Protein 6MW8 (pdb70)

Sequence (239 aa):
AAYATLITSDAYVMGVEALVYSLFKARVAFPLVVLHSSQVTQPTVAKLTRFCAPFQSSTWRISFRSVPDIGISGYTKLHHIFAMDDFEQIVYIDADAIVLQNVDELFDRSSTSFAAAPDVVFPPDRFNAGVLVIRPNKQLFADLLAKAKELKSYDGGDTGFLNAFFPKWFESDAASRLPFGYNAQRTMYWLVNGKNPGYWNAVQPLKILLHYSSNPKPWEDKGDLEILWWQMYTESRCMSFLG

B-factor: mean 40.2, std 13.64, range [19.62, 99.81]

Solvent-accessible surface area: 11290 Å² total; per-residue (Å²): 46,0,1,1,0,21,1,40,42,47,62,64,28,56,0,0,6,0,0,0,10,0,1,84,111,17,205,9,76,59,47,1,2,0,1,25,2,80,132,10,68,130,80,15,14,31,122,2,54,161,8,0,54,70,7,67,65,123,121,21,175,6,39,51,77,88,13,85,49,20,51,129,58,37,5,0,18,1,20,0,1,23,10,72,95,39,144,8,0,0,4,1,23,6,8,0,0,2,62,84,52,0,25,59,0,19,121,48,94,20,68,22,0,0,0,33,19,32,140,63,94,66,78,0,14,0,2,0,0,0,0,85,18,73,123,143,48,28,55,80,0,61,57,74,17,177,118,51,191,26,117,83,54,18,27,14,0,0,0,1,33,43,46,83,154,13,102,125,37,87,69,28,10,87,2,75,36,5,23,0,0,8,3,27,36,22,104,116,23,54,80,177,52,58,44,129,21,92,79,18,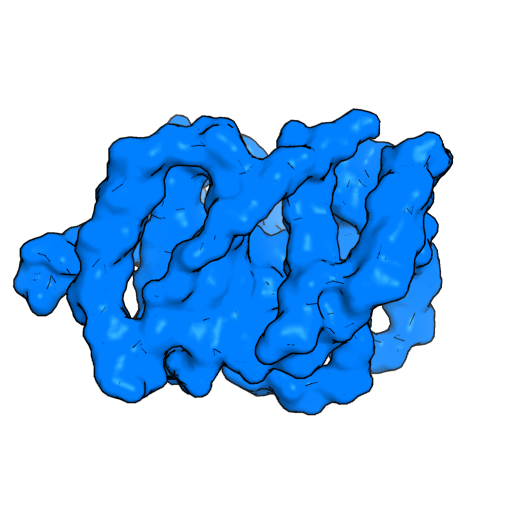134,80,26,26,0,3,6,1,13,52,97,68,15,4,20,86,140,230,35,91,12,24,86,59,0,90,106,17,22,72,62,0,87,55,70,14,136,146,86

InterPro domains:
  IPR002495 Glycosyl transferase, family 8 [PF01501] (15-241)
  IPR029044 Nucleotide-diphospho-sugar transferases [G3DSA:3.90.550.10] (6-261)
  IPR029044 Nucleotide-diphospho-sugar transferases [SSF53448] (9-260)
  IPR050587 GNT1/Glycosyltransferase 8 [PTHR11183] (7-257)

Structure (mmCIF, N/CA/C/O backbone):
data_6MW8
#
_entry.id   6MW8
#
_cell.length_a   84.055
_cell.length_b   84.055
_cell.length_c   76.076
_cell.angle_alpha   90.00
_cell.angle_beta   90.00
_cell.angle_gamma   90.00
#
_symmetry.space_group_name_H-M   'P 42 21 2'
#
loop_
_entity.id
_entity.type
_entity.pdbx_description
1 polymer 'UDP-galactose:glucoside-Skp1 alpha-D-galactosyltransferase'
2 non-polymer 'MANGANESE (II) ION'
3 non-polymer "URIDINE-5'-DIPHOSPHATE"
4 non-polymer 'ACETATE ION'
5 non-polymer 1,2-ETHANEDIOL
6 water water
#
loop_
_atom_site.group_PDB
_atom_site.id
_atom_site.type_symbol
_atom_site.label_atom_id
_atom_site.label_alt_id
_atom_site.label_comp_id
_atom_site.label_asym_id
_atom_site.label_entity_id
_atom_site.label_seq_id
_atom_site.pdbx_PDB_ins_code
_atom_site.Cartn_x
_atom_site.Cartn_y
_atom_site.Cartn_z
_atom_site.occupancy
_atom_site.B_iso_or_equiv
_atom_site.auth_seq_id
_atom_site.auth_comp_id
_atom_site.auth_asym_id
_atom_site.auth_atom_id
_atom_site.pdbx_PDB_model_num
ATOM 1 N N . ALA A 1 8 ? 11.131 27.264 23.048 1.00 36.30 8 ALA A N 1
ATOM 2 C CA . ALA A 1 8 ? 12.173 27.748 22.141 1.00 32.22 8 ALA A CA 1
ATOM 3 C C . ALA A 1 8 ? 12.741 29.061 22.651 1.00 37.27 8 ALA A C 1
ATOM 4 O O . ALA A 1 8 ? 12.024 29.843 23.275 1.00 36.16 8 ALA A O 1
ATOM 6 N N . ALA A 1 9 ? 14.018 29.314 22.381 1.00 32.89 9 ALA A N 1
ATOM 7 C CA . ALA A 1 9 ? 14.613 30.573 22.802 1.00 29.95 9 ALA A CA 1
ATOM 8 C C . ALA A 1 9 ? 15.740 30.961 21.863 1.00 28.69 9 ALA A C 1
ATOM 9 O O . ALA A 1 9 ? 16.321 30.127 21.166 1.00 28.59 9 ALA A O 1
ATOM 11 N N . TYR A 1 10 ? 16.029 32.251 21.865 1.00 24.27 10 TYR A N 1
ATOM 12 C CA . TYR A 1 10 ? 17.297 32.758 21.373 1.00 23.70 10 TYR A CA 1
ATOM 13 C C . TYR A 1 10 ? 18.330 32.631 22.480 1.00 27.84 10 TYR A C 1
ATOM 14 O O . TYR A 1 10 ? 17.997 32.681 23.665 1.00 28.29 10 TYR A O 1
ATOM 23 N N . ALA A 1 11 ? 19.595 32.458 22.092 1.00 26.09 11 ALA A N 1
ATOM 24 C CA . ALA A 1 11 ? 20.675 32.398 23.065 1.00 26.93 11 ALA A CA 1
ATOM 25 C C . ALA A 1 11 ? 21.847 33.196 22.533 1.00 26.01 11 ALA A C 1
ATOM 26 O O . ALA A 1 11 ? 22.076 33.234 21.322 1.00 24.96 11 ALA A O 1
ATOM 28 N N . THR A 1 12 ? 22.563 33.869 23.434 1.00 25.30 12 THR A N 1
ATOM 29 C CA . THR A 1 12 ? 23.861 34.420 23.068 1.00 26.14 12 THR A CA 1
ATOM 30 C C . THR A 1 12 ? 24.841 34.085 24.191 1.00 26.65 12 THR A C 1
ATOM 31 O O . THR A 1 12 ? 24.484 33.429 25.172 1.00 28.15 12 THR A O 1
ATOM 35 N N . LEU A 1 13 ? 26.097 34.487 24.009 1.00 27.68 13 LEU A N 1
ATOM 36 C CA . LEU A 1 13 ? 27.192 34.086 24.881 1.00 24.60 13 LEU A CA 1
ATOM 37 C C . LEU A 1 13 ? 28.126 35.261 25.114 1.00 30.39 13 LEU A C 1
ATOM 38 O O . LEU A 1 13 ? 28.470 35.986 24.175 1.00 31.78 13 LEU A O 1
ATOM 43 N N . ILE A 1 14 ? 28.571 35.422 26.356 1.00 30.49 14 ILE A N 1
ATOM 44 C CA . ILE A 1 14 ? 29.634 36.360 26.679 1.00 32.38 14 ILE A CA 1
ATOM 45 C C . ILE A 1 14 ? 30.652 35.617 27.536 1.00 35.37 14 ILE A C 1
ATOM 46 O O . ILE A 1 14 ? 30.288 35.000 28.549 1.00 36.21 14 ILE A O 1
ATOM 51 N N . THR A 1 15 ? 31.914 35.616 27.093 1.00 30.47 15 THR A N 1
ATOM 52 C CA . THR A 1 15 ? 33.004 34.980 27.834 1.00 33.19 15 THR A CA 1
ATOM 53 C C . THR A 1 15 ? 34.071 35.979 28.266 1.00 41.78 15 THR A C 1
ATOM 54 O O . THR A 1 15 ? 35.104 35.568 28.809 1.00 42.79 15 THR A O 1
ATOM 58 N N . SER A 1 16 ? 33.851 37.276 28.046 1.00 38.35 16 SER A N 1
ATOM 59 C CA . SER A 1 16 ? 34.772 38.303 28.513 1.00 40.44 16 SER A CA 1
ATOM 60 C C . SER A 1 16 ? 33.997 39.587 28.756 1.00 36.65 16 SER A C 1
ATOM 61 O O . SER A 1 16 ? 33.052 39.901 28.029 1.00 37.66 16 SER A O 1
ATOM 64 N N . ASP A 1 17 ? 34.424 40.342 29.776 1.00 42.08 17 ASP A N 1
ATOM 65 C CA . ASP A 1 17 ? 33.767 41.611 30.073 1.00 46.35 17 ASP A CA 1
ATOM 66 C C . ASP A 1 17 ? 33.759 42.529 28.858 1.00 46.02 17 ASP A C 1
ATOM 67 O O . ASP A 1 17 ? 32.786 43.255 28.627 1.00 43.22 17 ASP A O 1
ATOM 72 N N . ALA A 1 18 ? 34.830 42.495 28.061 1.00 44.97 18 ALA A N 1
ATOM 73 C CA . ALA A 1 18 ? 34.971 43.422 26.944 1.00 42.35 18 ALA A CA 1
ATOM 74 C C . ALA A 1 18 ? 33.879 43.265 25.890 1.00 38.94 18 ALA A C 1
ATOM 75 O O . ALA A 1 18 ? 33.658 44.198 25.114 1.00 46.21 18 ALA A O 1
ATOM 77 N N . TYR A 1 19 ? 33.194 42.122 25.832 1.00 35.13 19 TYR A N 1
ATOM 78 C CA . TYR A 1 19 ? 32.142 41.915 24.839 1.00 32.17 19 TYR A CA 1
ATOM 79 C C . TYR A 1 19 ? 30.767 42.370 25.318 1.00 32.84 19 TYR A C 1
ATOM 80 O O . TYR A 1 19 ? 29.764 42.086 24.652 1.00 31.27 19 TYR A O 1
ATOM 89 N N . VAL A 1 20 ? 30.695 43.095 26.435 1.00 35.82 20 VAL A N 1
ATOM 90 C CA . VAL A 1 20 ? 29.390 43.423 26.995 1.00 36.87 20 VAL A CA 1
ATOM 91 C C . VAL A 1 20 ? 28.635 44.371 26.067 1.00 32.80 20 VAL A C 1
ATOM 92 O O . VAL A 1 20 ? 27.413 44.269 25.918 1.00 34.55 20 VAL A O 1
ATOM 96 N N . MET A 1 21 ? 29.351 45.277 25.395 1.00 35.66 21 MET A N 1
ATOM 97 C CA . MET A 1 21 ? 28.697 46.182 24.453 1.00 34.57 21 MET A CA 1
ATOM 98 C C . MET A 1 21 ? 28.134 45.436 23.248 1.00 35.68 21 MET A C 1
ATOM 99 O O . MET A 1 21 ? 27.093 45.827 22.709 1.00 30.58 21 MET A O 1
ATOM 104 N N . GLY A 1 22 ? 28.801 44.368 22.813 1.00 28.55 22 GLY A N 1
ATOM 105 C CA . GLY A 1 22 ? 28.232 43.535 21.764 1.00 27.54 22 GLY A CA 1
ATOM 106 C C . GLY A 1 22 ? 26.915 42.901 22.173 1.00 30.69 22 GLY A C 1
ATOM 107 O O . GLY A 1 22 ? 25.931 42.942 21.427 1.00 28.23 22 GLY A O 1
ATOM 108 N N . VAL A 1 23 ? 26.877 42.302 23.368 1.00 29.48 23 VAL A N 1
ATOM 109 C CA . VAL A 1 23 ? 25.635 41.718 23.871 1.00 27.73 23 VAL A CA 1
ATOM 110 C C . VAL A 1 23 ? 24.530 42.765 23.914 1.00 26.07 23 VAL A C 1
ATOM 111 O O . VAL A 1 23 ? 23.385 42.496 23.526 1.00 30.33 23 VAL A O 1
ATOM 115 N N . GLU A 1 24 ? 24.854 43.969 24.392 1.00 28.17 24 GLU A N 1
ATOM 116 C CA . GLU A 1 24 ? 23.847 45.015 24.539 1.00 25.64 24 GLU A CA 1
ATOM 117 C C . GLU A 1 24 ? 23.269 45.417 23.183 1.00 27.95 24 GLU A C 1
ATOM 118 O O . GLU A 1 24 ? 22.046 45.540 23.035 1.00 30.30 24 GLU A O 1
ATOM 124 N N . ALA A 1 25 ? 24.124 45.589 22.169 1.00 28.88 25 ALA A N 1
ATOM 125 C CA . ALA A 1 25 ? 23.617 45.888 20.828 1.00 27.10 25 ALA A CA 1
ATOM 126 C C . ALA A 1 25 ? 22.760 44.744 20.300 1.00 26.70 25 ALA A C 1
ATOM 127 O O . ALA A 1 25 ? 21.701 44.969 19.705 1.00 26.24 25 ALA A O 1
ATOM 129 N N . LEU A 1 26 ? 23.195 43.508 20.517 1.00 25.04 26 LEU A N 1
ATOM 130 C CA . LEU A 1 26 ? 22.407 42.369 20.051 1.00 26.83 26 LEU A CA 1
ATOM 131 C C . LEU A 1 26 ? 21.056 42.297 20.765 1.00 27.92 26 LEU A C 1
ATOM 132 O O . LEU A 1 26 ? 20.012 42.141 20.117 1.00 25.35 26 LEU A O 1
ATOM 137 N N . VAL A 1 27 ? 21.056 42.405 22.102 1.00 23.79 27 VAL A N 1
ATOM 138 C CA . VAL A 1 27 ? 19.800 42.395 22.869 1.00 24.97 27 VAL A CA 1
ATOM 139 C C . VAL A 1 27 ? 18.831 43.436 22.318 1.00 28.86 27 VAL A C 1
ATOM 140 O O . VAL A 1 27 ? 17.644 43.165 22.094 1.00 26.88 27 VAL A O 1
ATOM 144 N N . TYR A 1 28 ? 19.319 44.650 22.111 1.00 28.97 28 TYR A N 1
ATOM 145 C CA . TYR A 1 28 ? 18.414 45.698 21.670 1.00 26.91 28 TYR A CA 1
ATOM 146 C C . TYR A 1 28 ? 17.941 45.456 20.241 1.00 26.48 28 TYR A C 1
ATOM 147 O O . TYR A 1 28 ? 16.790 45.767 19.911 1.00 30.45 28 TYR A O 1
ATOM 156 N N . SER A 1 29 ? 18.801 44.902 19.381 1.00 25.76 29 SER A N 1
ATOM 157 C CA . SER A 1 29 ? 18.349 44.609 18.027 1.00 25.90 29 SER A CA 1
ATOM 158 C C . SER A 1 29 ? 17.244 43.552 18.032 1.00 27.42 29 SER A C 1
ATOM 159 O O . SER A 1 29 ? 16.289 43.651 17.253 1.00 25.62 29 SER A O 1
ATOM 162 N N . LEU A 1 30 ? 17.308 42.590 18.952 1.00 27.05 30 LEU A N 1
ATOM 163 C CA . LEU A 1 30 ? 16.228 41.613 19.061 1.00 25.06 30 LEU A CA 1
ATOM 164 C C . LEU A 1 30 ? 14.951 42.262 19.577 1.00 25.55 30 LEU A C 1
ATOM 165 O O . LEU A 1 30 ? 13.861 42.009 19.051 1.00 29.34 30 LEU A O 1
ATOM 170 N N . PHE A 1 31 ? 15.075 43.143 20.574 1.00 28.68 31 PHE A N 1
ATOM 171 C CA . PHE A 1 31 ? 13.937 43.917 21.047 1.00 31.07 31 PHE A CA 1
ATOM 172 C C . PHE A 1 31 ? 13.300 44.721 19.917 1.00 35.29 31 PHE A C 1
ATOM 173 O O . PHE A 1 31 ? 12.074 44.744 19.767 1.00 31.44 31 PHE A O 1
ATOM 181 N N . LYS A 1 32 ? 14.126 45.400 19.116 1.00 29.76 32 LYS A N 1
ATOM 182 C CA . LYS A 1 32 ? 13.602 46.254 18.059 1.00 30.65 32 LYS A CA 1
ATOM 183 C C . LYS A 1 32 ? 12.890 45.445 16.979 1.00 29.96 32 LYS A C 1
ATOM 184 O O . LYS A 1 32 ? 11.921 45.930 16.379 1.00 33.47 32 LYS A O 1
ATOM 190 N N . ALA A 1 33 ? 13.354 44.220 16.730 1.00 29.60 33 ALA A N 1
ATOM 191 C CA . ALA A 1 33 ? 12.765 43.305 15.762 1.00 31.84 33 ALA A CA 1
ATOM 192 C C . ALA A 1 33 ? 11.532 42.595 16.302 1.00 31.06 33 ALA A C 1
ATOM 193 O O . ALA A 1 33 ? 10.921 41.807 15.572 1.00 34.08 33 ALA A O 1
ATOM 195 N N . ARG A 1 34 ? 11.164 42.846 17.560 1.00 32.11 34 ARG A N 1
ATOM 196 C CA . ARG A 1 34 ? 9.925 42.328 18.135 1.00 32.87 34 ARG A CA 1
ATOM 197 C C . ARG A 1 34 ? 9.882 40.802 18.094 1.00 32.88 34 ARG A C 1
ATOM 198 O O . ARG A 1 34 ? 8.871 40.193 17.724 1.00 32.79 34 ARG A O 1
ATOM 206 N N . VAL A 1 35 ? 10.993 40.174 18.488 1.00 32.02 35 VAL A N 1
ATOM 207 C CA . VAL A 1 35 ? 11.060 38.720 18.412 1.00 28.85 35 VAL A CA 1
ATOM 208 C C . VAL A 1 35 ? 10.097 38.126 19.427 1.00 31.45 35 VAL A C 1
ATOM 209 O O . VAL A 1 35 ? 9.887 38.673 20.525 1.00 31.57 35 VAL A O 1
ATOM 213 N N . ALA A 1 36 ? 9.487 37.004 19.054 1.00 30.14 36 ALA A N 1
ATOM 214 C CA . ALA A 1 36 ? 8.376 36.431 19.798 1.00 34.09 36 ALA A CA 1
ATOM 215 C C . ALA A 1 36 ? 8.817 35.306 20.722 1.00 35.64 36 ALA A C 1
ATOM 216 O O . ALA A 1 36 ? 7.967 34.615 21.279 1.00 38.52 36 ALA A O 1
ATOM 218 N N . PHE A 1 37 ? 10.124 35.105 20.887 1.00 31.63 37 PHE A N 1
ATOM 219 C CA . PHE A 1 37 ? 10.668 34.058 21.738 1.00 34.19 37 PHE A CA 1
ATOM 220 C C . PHE A 1 37 ? 11.658 34.678 22.710 1.00 30.96 37 PHE A C 1
ATOM 221 O O . PHE A 1 37 ? 12.302 35.671 22.380 1.00 31.11 37 PHE A O 1
ATOM 229 N N . PRO A 1 38 ? 11.816 34.100 23.896 1.00 33.31 38 PRO A N 1
ATOM 230 C CA . PRO A 1 38 ? 12.694 34.699 24.910 1.00 35.27 38 PRO A CA 1
ATOM 231 C C . PRO A 1 38 ? 14.162 34.583 24.534 1.00 30.98 38 PRO A C 1
ATOM 232 O O . PRO A 1 38 ? 14.551 33.848 23.622 1.00 30.35 38 PRO A O 1
ATOM 236 N N . LEU A 1 39 ? 14.987 35.320 25.282 1.00 30.57 39 LEU A N 1
ATOM 237 C CA . LEU A 1 39 ? 16.434 35.345 25.089 1.00 27.92 39 LEU A CA 1
ATOM 238 C C . LEU A 1 39 ? 17.146 34.895 26.360 1.00 29.36 39 LEU A C 1
ATOM 239 O O . LEU A 1 39 ? 16.851 35.392 27.454 1.00 31.05 39 LEU A O 1
ATOM 244 N N . VAL A 1 40 ? 18.099 33.974 26.202 1.00 28.34 40 VAL A N 1
ATOM 245 C CA . VAL A 1 40 ? 18.954 33.497 27.285 1.00 28.91 40 VAL A CA 1
ATOM 246 C C . VAL A 1 40 ? 20.375 33.979 27.012 1.00 28.26 40 VAL A C 1
ATOM 247 O O . VAL A 1 40 ? 20.952 33.667 25.966 1.00 30.51 40 VAL A O 1
ATOM 251 N N . VAL A 1 41 ? 20.957 34.714 27.958 1.00 29.57 41 VAL A N 1
ATOM 252 C CA . VAL A 1 41 ? 22.332 35.195 27.841 1.00 30.92 41 VAL A CA 1
ATOM 253 C C . VAL A 1 41 ? 23.226 34.270 28.664 1.00 30.01 41 VAL A C 1
ATOM 254 O O . VAL A 1 41 ? 23.188 34.297 29.897 1.00 35.27 41 VAL A O 1
ATOM 258 N N . LEU A 1 42 ? 24.018 33.434 27.997 1.00 31.79 42 LEU A N 1
ATOM 259 C CA . LEU A 1 42 ? 24.994 32.598 28.684 1.00 31.00 42 LEU A CA 1
ATOM 260 C C . LEU A 1 42 ? 26.210 33.443 29.048 1.00 33.79 42 LEU A C 1
ATOM 261 O O . LEU A 1 42 ? 26.744 34.157 28.203 1.00 29.97 42 LEU A O 1
ATOM 266 N N . HIS A 1 43 ? 26.654 33.382 30.299 1.00 37.42 43 HIS A N 1
ATOM 267 C CA . HIS A 1 43 ? 27.887 34.073 30.659 1.00 39.09 43 HIS A CA 1
ATOM 268 C C . HIS A 1 43 ? 28.812 33.105 31.370 1.00 39.42 43 HIS A C 1
ATOM 269 O O . HIS A 1 43 ? 28.401 32.441 32.324 1.00 39.14 43 HIS A O 1
ATOM 276 N N . SER A 1 44 ? 30.058 33.033 30.911 1.00 39.45 44 SER A N 1
ATOM 277 C CA . SER A 1 44 ? 30.992 32.064 31.457 1.00 40.58 44 SER A CA 1
ATOM 278 C C . SER A 1 44 ? 31.678 32.621 32.704 1.00 44.23 44 SER A C 1
ATOM 279 O O . SER A 1 44 ? 31.444 33.756 33.123 1.00 43.61 44 SER A O 1
ATOM 282 N N . SER A 1 45 ? 32.562 31.810 33.290 1.00 45.54 45 SER A N 1
ATOM 283 C CA . SER A 1 45 ? 33.108 32.127 34.609 1.00 51.17 45 SER A CA 1
ATOM 284 C C . SER A 1 45 ? 33.993 33.367 34.589 1.00 53.81 45 SER A C 1
ATOM 285 O O . SER A 1 45 ? 34.071 34.082 35.592 1.00 56.15 45 SER A O 1
ATOM 288 N N . GLN A 1 46 ? 34.654 33.645 33.467 1.00 58.62 46 GLN A N 1
ATOM 289 C CA . GLN A 1 46 ? 35.586 34.763 33.395 1.00 59.67 46 GLN A CA 1
ATOM 290 C C . GLN A 1 46 ? 34.896 36.118 33.316 1.00 56.51 46 GLN A C 1
ATOM 291 O O . GLN A 1 46 ? 35.575 37.146 33.399 1.00 58.19 46 GLN A O 1
ATOM 297 N N . VAL A 1 47 ? 33.578 36.151 33.154 1.00 51.08 47 VAL A N 1
ATOM 298 C CA . VAL A 1 47 ? 32.841 37.410 33.150 1.00 47.92 47 VAL A CA 1
ATOM 299 C C . VAL A 1 47 ? 32.560 37.798 34.597 1.00 45.77 47 VAL A C 1
ATOM 300 O O . VAL A 1 47 ? 31.916 37.046 35.338 1.00 47.40 47 VAL A O 1
ATOM 304 N N . THR A 1 48 ? 33.059 38.960 35.008 1.00 47.16 48 THR A N 1
ATOM 305 C CA . THR A 1 48 ? 32.949 39.354 36.406 1.00 53.90 48 THR A CA 1
ATOM 306 C C . THR A 1 48 ? 31.501 39.657 36.770 1.00 53.99 48 THR A C 1
ATOM 307 O O . THR A 1 48 ? 30.693 40.063 35.930 1.00 48.91 48 THR A O 1
ATOM 311 N N . GLN A 1 49 ? 31.177 39.436 38.042 1.00 56.69 49 GLN A N 1
ATOM 312 C CA . GLN A 1 49 ? 29.827 39.714 38.524 1.00 60.62 49 GLN A CA 1
ATOM 313 C C . GLN A 1 49 ? 29.386 41.158 38.298 1.00 55.31 49 GLN A C 1
ATOM 314 O O . GLN A 1 49 ? 28.220 41.358 37.911 1.00 53.24 49 GLN A O 1
ATOM 320 N N . PRO A 1 50 ? 30.222 42.187 38.512 1.00 54.50 50 PRO A N 1
ATOM 321 C CA . PRO A 1 50 ? 29.755 43.555 38.222 1.00 59.14 50 PRO A CA 1
ATOM 322 C C . PRO A 1 50 ? 29.341 43.767 36.776 1.00 57.65 50 PRO A C 1
ATOM 323 O O . PRO A 1 50 ? 28.388 44.516 36.522 1.00 52.63 50 PRO A O 1
ATOM 327 N N . THR A 1 51 ? 30.025 43.127 35.820 1.00 54.02 51 THR A N 1
ATOM 328 C CA . THR A 1 51 ? 29.635 43.252 34.418 1.00 47.89 51 THR A CA 1
ATOM 329 C C . THR A 1 51 ? 28.303 42.558 34.155 1.00 44.99 51 THR A C 1
ATOM 330 O O . THR A 1 51 ? 27.480 43.058 33.381 1.00 41.41 51 THR A O 1
ATOM 334 N N . VAL A 1 52 ? 28.071 41.408 34.793 1.00 44.66 52 VAL A N 1
ATOM 335 C CA . VAL A 1 52 ? 26.767 40.752 34.704 1.00 44.35 52 VAL A CA 1
ATOM 336 C C . VAL A 1 52 ? 25.674 41.669 35.248 1.00 49.85 52 VAL A C 1
ATOM 337 O O . VAL A 1 52 ? 24.613 41.833 34.635 1.00 42.02 52 VAL A O 1
ATOM 341 N N . ALA A 1 53 ? 25.922 42.283 36.411 1.00 46.99 53 ALA A N 1
ATOM 342 C CA . ALA A 1 53 ? 24.937 43.192 36.992 1.00 53.14 53 ALA A CA 1
ATOM 343 C C . ALA A 1 53 ? 24.661 44.378 36.072 1.00 50.79 53 ALA A C 1
ATOM 344 O O . ALA A 1 53 ? 23.503 44.767 35.885 1.00 49.71 53 ALA A O 1
ATOM 346 N N . LYS A 1 54 ? 25.714 44.960 35.484 1.00 49.41 54 LYS A N 1
ATOM 347 C CA . LYS A 1 54 ? 25.539 46.052 34.528 1.00 50.61 54 LYS A CA 1
ATOM 348 C C . LYS A 1 54 ? 24.691 45.613 33.346 1.00 45.80 54 LYS A C 1
ATOM 349 O O . LYS A 1 54 ? 23.761 46.315 32.934 1.00 42.18 54 LYS A O 1
ATOM 355 N N . LEU A 1 55 ? 25.008 44.446 32.783 1.00 39.09 55 LEU A N 1
ATOM 356 C CA . LEU A 1 55 ? 24.231 43.917 31.672 1.00 36.34 55 LEU A CA 1
ATOM 357 C C . LEU A 1 55 ? 22.780 43.702 32.073 1.00 37.00 55 LEU A C 1
ATOM 358 O O . LEU A 1 55 ? 21.861 44.012 31.306 1.00 39.07 55 LEU A O 1
ATOM 363 N N . THR A 1 56 ? 22.555 43.165 33.272 1.00 41.23 56 THR A N 1
ATOM 364 C CA . THR A 1 56 ? 21.190 42.925 33.721 1.00 42.27 56 THR A CA 1
ATOM 365 C C . THR A 1 56 ? 20.423 44.233 33.855 1.00 44.51 56 THR A C 1
ATOM 366 O O . THR A 1 56 ? 19.249 44.316 33.471 1.00 44.94 56 THR A O 1
ATOM 370 N N . ARG A 1 57 ? 21.078 45.273 34.378 1.00 43.81 57 ARG A N 1
ATOM 371 C CA . ARG A 1 57 ? 20.418 46.569 34.502 1.00 45.59 57 ARG A CA 1
ATOM 372 C C . ARG A 1 57 ? 20.102 47.154 33.135 1.00 45.21 57 ARG A C 1
ATOM 373 O O . ARG A 1 57 ? 19.031 47.746 32.944 1.00 43.59 57 ARG A O 1
ATOM 381 N N . PHE A 1 58 ? 21.026 47.005 32.178 1.00 41.27 58 PHE A N 1
ATOM 382 C CA . PHE A 1 58 ? 20.796 47.500 30.823 1.00 40.96 58 PHE A CA 1
ATOM 383 C C . PHE A 1 58 ? 19.595 46.820 30.187 1.00 39.61 58 PHE A C 1
ATOM 384 O O . PHE A 1 58 ? 18.830 47.455 29.452 1.00 41.70 58 PHE A O 1
ATOM 392 N N . CYS A 1 59 ? 19.426 45.520 30.438 1.00 36.66 59 CYS A N 1
ATOM 393 C CA . CYS A 1 59 ? 18.339 44.770 29.823 1.00 37.12 59 CYS A CA 1
ATOM 394 C C . CYS A 1 59 ? 17.001 44.995 30.508 1.00 39.97 59 CYS A C 1
ATOM 395 O O . CYS A 1 59 ? 15.960 44.745 29.892 1.00 39.44 59 CYS A O 1
ATOM 398 N N . ALA A 1 60 ? 17.008 45.449 31.760 1.00 39.54 60 ALA A N 1
ATOM 399 C CA . ALA A 1 60 ? 15.771 45.551 32.531 1.00 42.24 60 ALA A CA 1
ATOM 400 C C . ALA A 1 60 ? 14.661 46.330 31.830 1.00 48.51 60 ALA A C 1
ATOM 401 O O . ALA A 1 60 ? 13.515 45.850 31.843 1.00 42.83 60 ALA A O 1
ATOM 403 N N . PRO A 1 61 ? 14.907 47.485 31.198 1.00 43.09 61 PRO A N 1
ATOM 404 C CA . PRO A 1 61 ? 13.799 48.223 30.567 1.00 44.05 61 PRO A CA 1
ATOM 405 C C . PRO A 1 61 ? 13.205 47.525 29.354 1.00 44.12 61 PRO A C 1
ATOM 406 O O . PRO A 1 61 ? 12.115 47.917 28.910 1.00 44.63 61 PRO A O 1
ATOM 410 N N . PHE A 1 62 ? 13.875 46.517 28.805 1.00 40.53 62 PHE A N 1
ATOM 411 C CA . PHE A 1 62 ? 13.338 45.754 27.689 1.00 41.88 62 PHE A CA 1
ATOM 412 C C . PHE A 1 62 ? 12.560 44.516 28.134 1.00 40.56 62 PHE A C 1
ATOM 413 O O . PHE A 1 62 ? 11.907 43.885 27.298 1.00 44.99 62 PHE A O 1
ATOM 421 N N . GLN A 1 63 ? 12.599 44.174 29.422 1.00 43.19 63 GLN A N 1
ATOM 422 C CA . GLN A 1 63 ? 11.756 43.115 29.968 1.00 41.70 63 GLN A CA 1
ATOM 423 C C . GLN A 1 63 ? 10.297 43.550 29.978 1.00 52.95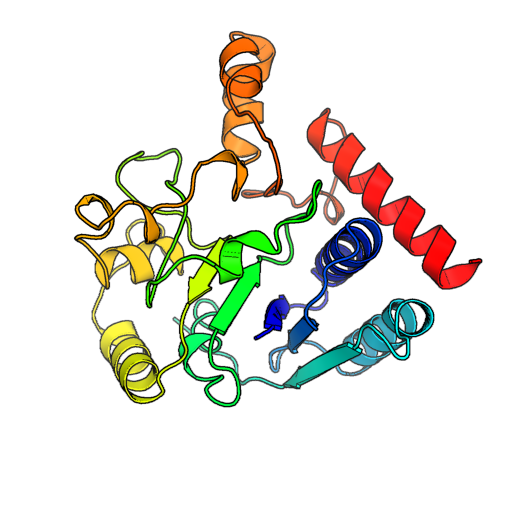 63 GLN A C 1
ATOM 424 O O . GLN A 1 63 ? 9.976 44.686 30.336 1.00 57.97 63 GLN A O 1
ATOM 430 N N . SER A 1 64 ? 9.403 42.631 29.625 1.00 47.05 64 SER A N 1
ATOM 431 C CA . SER A 1 64 ? 7.974 42.903 29.711 1.00 51.33 64 SER A CA 1
ATOM 432 C C . SER A 1 64 ? 7.240 41.591 29.938 1.00 51.84 64 SER A C 1
ATOM 433 O O . SER A 1 64 ? 7.838 40.512 29.947 1.00 51.58 64 SER A O 1
ATOM 436 N N . SER A 1 65 ? 5.920 41.691 30.110 1.00 53.04 65 SER A N 1
ATOM 437 C CA . SER A 1 65 ? 5.109 40.487 30.214 1.00 52.65 65 SER A CA 1
ATOM 438 C C . SER A 1 65 ? 5.172 39.634 28.947 1.00 49.13 65 SER A C 1
ATOM 439 O O . SER A 1 65 ? 4.838 38.446 29.002 1.00 62.13 65 SER A O 1
ATOM 442 N N . THR A 1 66 ? 5.607 40.195 27.817 1.00 45.60 66 THR A N 1
ATOM 443 C CA . THR A 1 66 ? 5.641 39.463 26.557 1.00 43.52 66 THR A CA 1
ATOM 444 C C . THR A 1 66 ? 7.047 39.140 26.065 1.00 48.56 66 THR A C 1
ATOM 445 O O . THR A 1 66 ? 7.179 38.523 25.003 1.00 50.78 66 THR A O 1
ATOM 449 N N . TRP A 1 67 ? 8.098 39.545 26.780 1.00 43.42 67 TRP A N 1
ATOM 450 C CA . TRP A 1 67 ? 9.458 39.168 26.399 1.00 38.85 67 TRP A CA 1
ATOM 451 C C . TRP A 1 67 ? 10.317 39.077 27.651 1.00 42.80 67 TRP A C 1
ATOM 452 O O . TRP A 1 67 ? 10.342 40.013 28.456 1.00 45.79 67 TRP A O 1
ATOM 463 N N . ARG A 1 68 ? 11.008 37.951 27.818 1.00 39.89 68 ARG A N 1
ATOM 464 C CA . ARG A 1 68 ? 11.881 37.724 28.963 1.00 39.19 68 ARG A CA 1
ATOM 465 C C . ARG A 1 68 ? 13.318 37.588 28.485 1.00 41.18 68 ARG A C 1
ATOM 466 O O . ARG A 1 68 ? 13.586 36.870 27.515 1.00 43.00 68 ARG A O 1
ATOM 474 N N . ILE A 1 69 ? 14.229 38.290 29.149 1.00 37.14 69 ILE A N 1
ATOM 475 C CA . ILE A 1 69 ? 15.664 38.084 28.985 1.00 35.81 69 ILE A CA 1
ATOM 476 C C . ILE A 1 69 ? 16.169 37.474 30.279 1.00 38.54 69 ILE A C 1
ATOM 477 O O . ILE A 1 69 ? 16.017 38.070 31.354 1.00 41.24 69 ILE A O 1
ATOM 482 N N . SER A 1 70 ? 16.747 36.281 30.185 1.00 38.20 70 SER A N 1
ATOM 483 C CA . SER A 1 70 ? 17.268 35.584 31.347 1.00 41.00 70 SER A CA 1
ATOM 484 C C . SER A 1 70 ? 18.771 35.414 31.195 1.00 41.84 70 SER A C 1
ATOM 485 O O . SER A 1 70 ? 19.326 35.564 30.103 1.00 38.25 70 SER A O 1
ATOM 488 N N . PHE A 1 71 ? 19.425 35.106 32.310 1.00 42.88 71 PHE A N 1
ATOM 489 C CA . PHE A 1 71 ? 20.874 34.985 32.359 1.00 42.85 71 PHE A CA 1
ATOM 490 C C . PHE A 1 71 ? 21.251 33.646 32.970 1.00 44.82 71 PHE A C 1
ATOM 491 O O . PHE A 1 71 ? 20.613 33.197 33.924 1.00 47.86 71 PHE A O 1
ATOM 499 N N . ARG A 1 72 ? 22.290 33.013 32.424 1.00 43.43 72 ARG A N 1
ATOM 500 C CA . ARG A 1 72 ? 22.705 31.686 32.874 1.00 49.77 72 ARG A CA 1
ATOM 501 C C . ARG A 1 72 ? 24.218 31.617 32.964 1.00 45.66 72 ARG A C 1
ATOM 502 O O . ARG A 1 72 ? 24.915 31.863 31.975 1.00 43.03 72 ARG A O 1
ATOM 510 N N . SER A 1 73 ? 24.715 31.259 34.139 1.00 49.43 73 SER A N 1
ATOM 511 C CA . SER A 1 73 ? 26.128 30.968 34.304 1.00 50.59 73 SER A CA 1
ATOM 512 C C . SER A 1 73 ? 26.463 29.643 33.626 1.00 50.88 73 SER A C 1
ATOM 513 O O . SER A 1 73 ? 25.721 28.665 33.742 1.00 56.55 73 SER A O 1
ATOM 516 N N . VAL A 1 74 ? 27.572 29.615 32.897 1.00 47.53 74 VAL A N 1
ATOM 517 C CA . VAL A 1 74 ? 28.031 28.381 32.259 1.00 46.41 74 VAL A CA 1
ATOM 518 C C . VAL A 1 74 ? 29.524 28.238 32.521 1.00 48.29 74 VAL A C 1
ATOM 519 O O . VAL A 1 74 ? 30.235 29.247 32.622 1.00 48.99 74 VAL A O 1
ATOM 523 N N . PRO A 1 75 ? 30.044 27.025 32.648 1.00 49.53 75 PRO A N 1
ATOM 524 C CA . PRO A 1 75 ? 31.488 26.874 32.824 1.00 57.02 75 PRO A CA 1
ATOM 525 C C . PRO A 1 75 ? 32.223 27.090 31.513 1.00 48.49 75 PRO A C 1
ATOM 526 O O . PRO A 1 75 ? 31.713 26.811 30.426 1.00 45.13 75 PRO A O 1
ATOM 530 N N . ASP A 1 76 ? 33.436 27.620 31.629 1.00 56.60 76 ASP A N 1
ATOM 531 C CA . ASP A 1 76 ? 34.287 27.770 30.457 1.00 51.05 76 ASP A CA 1
ATOM 532 C C . ASP A 1 76 ? 34.654 26.397 29.910 1.00 54.19 76 ASP A C 1
ATOM 533 O O . ASP A 1 76 ? 34.865 25.446 30.666 1.00 65.33 76 ASP A O 1
ATOM 538 N N . ILE A 1 77 ? 34.711 26.289 28.587 1.00 52.39 77 ILE A N 1
ATOM 539 C CA . ILE A 1 77 ? 35.178 25.083 27.914 1.00 50.34 77 ILE A CA 1
ATOM 540 C C . ILE A 1 77 ? 36.425 25.468 27.131 1.00 51.00 77 ILE A C 1
ATOM 541 O O . ILE A 1 77 ? 36.332 26.141 26.098 1.00 48.00 77 ILE A O 1
ATOM 546 N N . GLY A 1 78 ? 37.594 25.054 27.625 1.00 59.34 78 GLY A N 1
ATOM 547 C CA . GLY A 1 78 ? 38.839 25.394 26.972 1.00 58.75 78 GLY A CA 1
ATOM 548 C C . GLY A 1 78 ? 39.156 24.496 25.786 1.00 57.90 78 GLY A C 1
ATOM 549 O O . GLY A 1 78 ? 38.525 23.465 25.550 1.00 56.30 78 GLY A O 1
ATOM 550 N N . ILE A 1 79 ? 40.154 24.920 25.019 1.00 59.87 79 ILE A N 1
ATOM 551 C CA . ILE A 1 79 ? 40.647 24.142 23.891 1.00 62.50 79 ILE A CA 1
ATOM 552 C C . ILE A 1 79 ? 41.928 23.409 24.287 1.00 64.11 79 ILE A C 1
ATOM 553 O O . ILE A 1 79 ? 42.078 22.214 24.025 1.00 72.64 79 ILE A O 1
ATOM 558 N N . SER A 1 97 ? 38.686 29.430 26.972 1.00 49.42 97 SER A N 1
ATOM 559 C CA . SER A 1 97 ? 37.226 29.444 26.860 1.00 49.54 97 SER A CA 1
ATOM 560 C C . SER A 1 97 ? 36.723 29.259 25.425 1.00 48.91 97 SER A C 1
ATOM 561 O O . SER A 1 97 ? 35.554 29.521 25.136 1.00 42.61 97 SER A O 1
ATOM 564 N N . GLY A 1 98 ? 37.602 28.775 24.543 1.00 47.68 98 GLY A N 1
ATOM 565 C CA . GLY A 1 98 ? 37.348 28.800 23.112 1.00 42.27 98 GLY A CA 1
ATOM 566 C C . GLY A 1 98 ? 36.209 27.917 22.633 1.00 38.38 98 GLY A C 1
ATOM 567 O O . GLY A 1 98 ? 35.716 28.126 21.520 1.00 44.30 98 GLY A O 1
ATOM 568 N N . TYR A 1 99 ? 35.780 26.938 23.435 1.00 40.48 99 TYR A N 1
ATOM 569 C CA . TYR A 1 99 ? 34.697 26.038 23.050 1.00 36.44 99 TYR A CA 1
ATOM 570 C C . TYR A 1 99 ? 33.454 26.204 23.920 1.00 42.40 99 TYR A C 1
ATOM 571 O O . TYR A 1 99 ? 32.566 25.342 23.894 1.00 38.86 99 TYR A O 1
ATOM 580 N N . THR A 1 100 ? 33.371 27.292 24.688 1.00 36.82 100 THR A N 1
ATOM 581 C CA . THR A 1 100 ? 32.260 27.481 25.619 1.00 38.10 100 THR A CA 1
ATOM 582 C C . THR A 1 100 ? 30.915 27.485 24.901 1.00 35.02 100 THR A C 1
ATOM 583 O O . THR A 1 100 ? 29.898 27.096 25.484 1.00 39.19 100 THR A O 1
ATOM 587 N N . LYS A 1 101 ? 30.900 27.896 23.633 1.00 32.61 101 LYS A N 1
ATOM 588 C CA . LYS A 1 101 ? 29.674 27.927 22.841 1.00 32.21 101 LYS A CA 1
ATOM 589 C C . LYS A 1 101 ? 28.986 26.562 22.763 1.00 32.83 101 LYS A C 1
ATOM 590 O O . LYS A 1 101 ? 27.761 26.492 22.617 1.00 31.18 101 LYS A O 1
ATOM 596 N N . LEU A 1 102 ? 29.737 25.466 22.886 1.00 32.13 102 LEU A N 1
ATOM 597 C CA . LEU A 1 102 ? 29.110 24.146 22.833 1.00 33.78 102 LEU A CA 1
ATOM 598 C C . LEU A 1 102 ? 28.019 23.958 23.889 1.00 31.86 102 LEU A C 1
ATOM 599 O O . LEU A 1 102 ? 27.210 23.028 23.768 1.00 33.73 102 LEU A O 1
ATOM 604 N N A HIS A 1 103 ? 27.974 24.817 24.911 0.50 32.44 103 HIS A N 1
ATOM 605 N N B HIS A 1 103 ? 27.975 24.813 24.915 0.50 32.41 103 HIS A N 1
ATOM 606 C CA A HIS A 1 103 ? 26.959 24.708 25.953 0.50 32.67 103 HIS A CA 1
ATOM 607 C CA B HIS A 1 103 ? 26.946 24.676 25.939 0.50 32.62 103 HIS A CA 1
ATOM 608 C C A HIS A 1 103 ? 25.536 24.834 25.417 0.50 31.93 103 HIS A C 1
ATOM 609 C C B HIS A 1 103 ? 25.545 24.700 25.346 0.50 32.24 103 HIS A C 1
ATOM 610 O O A HIS A 1 103 ? 24.596 24.420 26.102 0.50 36.12 103 HIS A O 1
ATOM 611 O O B HIS A 1 103 ? 24.634 24.079 25.906 0.50 33.71 103 HIS A O 1
ATOM 624 N N . ILE A 1 104 ? 25.347 25.391 24.213 1.00 28.90 104 ILE A N 1
ATOM 625 C CA . ILE A 1 104 ? 23.992 25.490 23.672 1.00 30.02 104 ILE A CA 1
ATOM 626 C C . ILE A 1 104 ? 23.395 24.103 23.453 1.00 33.36 104 ILE A C 1
ATOM 627 O O . ILE A 1 104 ? 22.190 23.906 23.641 1.00 34.52 104 ILE A O 1
ATOM 632 N N . PHE A 1 105 ? 24.228 23.105 23.134 1.00 30.97 105 PHE A N 1
ATOM 633 C CA . PHE A 1 105 ? 23.725 21.762 22.884 1.00 32.37 105 PHE A CA 1
ATOM 634 C C . PHE A 1 105 ? 23.217 21.075 24.148 1.00 35.48 105 PHE A C 1
ATOM 635 O O . PHE A 1 105 ? 22.492 20.081 24.040 1.00 36.40 105 PHE A O 1
ATOM 643 N N . ALA A 1 106 ? 23.546 21.598 25.328 1.00 35.80 106 ALA A N 1
ATOM 644 C CA . ALA A 1 106 ? 23.109 21.033 26.598 1.00 36.51 106 ALA A CA 1
ATOM 645 C C . ALA A 1 106 ? 21.858 21.705 27.159 1.00 35.97 106 ALA A C 1
ATOM 646 O O . ALA A 1 106 ? 21.350 21.266 28.195 1.00 43.48 106 ALA A O 1
ATOM 648 N N . MET A 1 107 ? 21.336 22.739 26.500 1.00 35.81 107 MET A N 1
ATOM 649 C CA . MET A 1 107 ? 20.194 23.493 27.026 1.00 32.84 107 MET A CA 1
ATOM 650 C C . MET A 1 107 ? 18.878 22.775 26.712 1.00 36.08 107 MET A C 1
ATOM 651 O O . MET A 1 107 ? 17.980 23.308 26.061 1.00 37.66 107 MET A O 1
ATOM 656 N N . ASP A 1 108 ? 18.767 21.536 27.185 1.00 43.83 108 ASP A N 1
ATOM 657 C CA . ASP A 1 108 ? 17.629 20.725 26.773 1.00 45.27 108 ASP A CA 1
ATOM 658 C C . ASP A 1 108 ? 16.366 21.019 27.576 1.00 45.15 108 ASP A C 1
ATOM 659 O O . ASP A 1 108 ? 15.378 20.295 27.431 1.00 46.30 108 ASP A O 1
ATOM 664 N N . ASP A 1 109 ? 16.365 22.073 28.396 1.00 44.19 109 ASP A N 1
ATOM 665 C CA . ASP A 1 109 ? 15.092 22.608 28.857 1.00 49.89 109 ASP A CA 1
ATOM 666 C C . ASP A 1 109 ? 14.361 23.362 27.754 1.00 43.71 109 ASP A C 1
ATOM 667 O O . ASP A 1 109 ? 13.204 23.749 27.952 1.00 48.55 109 ASP A O 1
ATOM 672 N N . PHE A 1 110 ? 15.004 23.564 26.601 1.00 41.04 110 PHE A N 1
ATOM 673 C CA . PHE A 1 110 ? 14.397 24.126 25.402 1.00 39.04 110 PHE A CA 1
ATOM 674 C C . PHE A 1 110 ? 14.406 23.083 24.290 1.00 44.96 110 PHE A C 1
ATOM 675 O O . PHE A 1 110 ? 15.372 22.326 24.153 1.00 42.62 110 PHE A O 1
ATOM 683 N N . GLU A 1 111 ? 13.329 23.041 23.497 1.00 45.34 111 GLU A N 1
ATOM 684 C CA . GLU A 1 111 ? 13.296 22.145 22.345 1.00 39.65 111 GLU A CA 1
ATOM 685 C C . GLU A 1 111 ? 14.148 22.669 21.195 1.00 41.61 111 GLU A C 1
ATOM 686 O O . GLU A 1 111 ? 14.698 21.876 20.424 1.00 37.33 111 GLU A O 1
ATOM 692 N N . GLN A 1 112 ? 14.269 23.984 21.061 1.00 34.13 112 GLN A N 1
ATOM 693 C CA . GLN A 1 112 ? 15.021 24.566 19.960 1.00 32.08 112 GLN A CA 1
ATOM 694 C C . GLN A 1 112 ? 15.675 25.851 20.450 1.00 34.64 112 GLN A C 1
ATOM 695 O O . GLN A 1 112 ? 15.088 26.571 21.263 1.00 31.99 112 GLN A O 1
ATOM 701 N N . ILE A 1 113 ? 16.894 26.112 19.972 1.00 26.92 113 ILE A N 1
ATOM 702 C CA . ILE A 1 113 ? 17.665 27.312 20.307 1.00 28.60 113 ILE A CA 1
ATOM 703 C C . ILE A 1 113 ? 18.152 27.958 19.018 1.00 31.37 113 ILE A C 1
ATOM 704 O O . ILE A 1 113 ? 18.698 27.274 18.145 1.00 28.35 113 ILE A O 1
ATOM 709 N N . VAL A 1 114 ? 17.971 29.269 18.901 1.00 23.90 114 VAL A N 1
ATOM 710 C CA . VAL A 1 114 ? 18.640 30.057 17.877 1.00 24.64 114 VAL A CA 1
ATOM 711 C C . VAL A 1 114 ? 19.762 30.813 18.572 1.00 25.51 114 VAL A C 1
ATOM 712 O O . VAL A 1 114 ? 19.509 31.746 19.348 1.00 25.56 114 VAL A O 1
ATOM 716 N N . TYR A 1 115 ? 20.996 30.370 18.317 1.00 24.28 115 TYR A N 1
ATOM 717 C CA . TYR A 1 115 ? 22.188 30.938 18.930 1.00 27.03 115 TYR A CA 1
ATOM 718 C C . TYR A 1 115 ? 22.753 32.008 18.005 1.00 22.37 115 TYR A C 1
ATOM 719 O O . TYR A 1 115 ? 22.915 31.762 16.806 1.00 21.82 115 TYR A O 1
ATOM 728 N N . ILE A 1 116 ? 23.078 33.179 18.565 1.00 22.61 116 ILE A N 1
ATOM 729 C CA . ILE A 1 116 ? 23.683 34.276 17.809 1.00 23.18 116 ILE A CA 1
ATOM 730 C C . ILE A 1 116 ? 24.877 34.824 18.585 1.00 23.95 116 ILE A C 1
ATOM 731 O O . ILE A 1 116 ? 24.741 35.199 19.755 1.00 24.56 116 ILE A O 1
ATOM 736 N N . ASP A 1 117 ? 26.042 34.865 17.924 1.00 23.11 117 ASP A N 1
ATOM 737 C CA . ASP A 1 117 ? 27.242 35.514 18.458 1.00 24.36 117 ASP A CA 1
ATOM 738 C C . ASP A 1 117 ? 26.956 36.922 18.983 1.00 24.68 117 ASP A C 1
ATOM 739 O O . ASP A 1 117 ? 26.179 37.692 18.405 1.00 24.57 117 ASP A O 1
ATOM 744 N N . ALA A 1 118 ? 27.680 37.303 20.040 1.00 24.28 118 ALA A N 1
ATOM 745 C CA . ALA A 1 118 ? 27.545 38.650 20.582 1.00 25.17 118 ALA A CA 1
ATOM 746 C C . ALA A 1 118 ? 28.141 39.730 19.689 1.00 29.82 118 ALA A C 1
ATOM 747 O O . ALA A 1 118 ? 27.937 40.914 19.982 1.00 31.02 118 ALA A O 1
ATOM 749 N N . ASP A 1 119 ? 28.864 39.380 18.616 1.00 25.54 119 ASP A N 1
ATOM 750 C CA . ASP A 1 119 ? 29.313 40.385 17.656 1.00 25.51 119 ASP A CA 1
ATOM 751 C C . ASP A 1 119 ? 28.409 40.441 16.424 1.00 28.84 119 ASP A C 1
ATOM 752 O O . ASP A 1 119 ? 28.854 40.822 15.336 1.00 30.20 119 ASP A O 1
ATOM 757 N N . ALA A 1 120 ? 27.138 40.086 16.577 1.00 27.36 120 ALA A N 1
ATOM 758 C CA . ALA A 1 120 ? 26.168 40.251 15.507 1.00 25.48 120 ALA A CA 1
ATOM 759 C C . ALA A 1 120 ? 25.028 41.144 15.973 1.00 24.02 120 ALA A C 1
ATOM 760 O O . ALA A 1 120 ? 24.842 41.377 17.169 1.00 26.63 120 ALA A O 1
ATOM 762 N N . ILE A 1 121 ? 24.276 41.676 15.014 1.00 23.33 121 ILE A N 1
ATOM 763 C CA . ILE A 1 121 ? 23.040 42.385 15.329 1.00 25.31 121 ILE A CA 1
ATOM 764 C C . ILE A 1 121 ? 21.964 41.906 14.370 1.00 29.34 121 ILE A C 1
ATOM 765 O O . ILE A 1 121 ? 22.232 41.591 13.208 1.00 24.49 121 ILE A O 1
ATOM 770 N N . VAL A 1 122 ? 20.739 41.862 14.865 1.00 25.98 122 VAL A N 1
ATOM 771 C CA . VAL A 1 122 ? 19.581 41.455 14.077 1.00 28.85 122 VAL A CA 1
ATOM 772 C C . VAL A 1 122 ? 18.964 42.697 13.437 1.00 26.32 122 VAL A C 1
ATOM 773 O O . VAL A 1 122 ? 18.589 43.641 14.137 1.00 30.40 122 VAL A O 1
ATOM 777 N N . LEU A 1 123 ? 18.857 42.704 12.102 1.00 24.94 123 LEU A N 1
ATOM 778 C CA . LEU A 1 123 ? 18.232 43.817 11.396 1.00 27.18 123 LEU A CA 1
ATOM 779 C C . LEU A 1 123 ? 16.758 43.591 11.093 1.00 29.35 123 LEU A C 1
ATOM 780 O O . LEU A 1 123 ? 16.022 44.562 10.888 1.00 30.54 123 LEU A O 1
ATOM 785 N N . GLN A 1 124 ? 16.318 42.339 11.021 1.00 29.07 124 GLN A N 1
ATOM 786 C CA . GLN A 1 124 ? 14.928 42.026 10.738 1.00 30.88 124 GLN A CA 1
ATOM 787 C C . GLN A 1 124 ? 14.526 40.855 11.616 1.00 27.18 124 GLN A C 1
ATOM 788 O O . GLN A 1 124 ? 15.360 40.024 11.967 1.00 29.50 124 GLN A O 1
ATOM 794 N N . ASN A 1 125 ? 13.241 40.790 11.945 1.00 32.43 125 ASN A N 1
ATOM 795 C CA . ASN A 1 125 ? 12.729 39.666 12.719 1.00 28.58 125 ASN A CA 1
ATOM 796 C C . ASN A 1 125 ? 13.103 38.351 12.042 1.00 28.93 125 ASN A C 1
ATOM 797 O O . ASN A 1 125 ? 12.904 38.185 10.833 1.00 30.24 125 ASN A O 1
ATOM 802 N N . VAL A 1 126 ? 13.663 37.424 12.821 1.00 24.34 126 VAL A N 1
ATOM 803 C CA . VAL A 1 126 ? 14.093 36.135 12.283 1.00 23.04 126 VAL A CA 1
ATOM 804 C C . VAL A 1 126 ? 13.402 34.985 12.995 1.00 24.67 126 VAL A C 1
ATOM 805 O O . VAL A 1 126 ? 13.949 33.877 13.063 1.00 26.79 126 VAL A O 1
ATOM 809 N N . ASP A 1 127 ? 12.192 35.224 13.512 1.00 26.07 127 ASP A N 1
ATOM 810 C CA . ASP A 1 127 ? 11.495 34.168 14.244 1.00 27.87 127 ASP A CA 1
ATOM 811 C C . ASP A 1 127 ? 11.201 32.953 13.373 1.00 31.23 127 ASP A C 1
ATOM 812 O O . ASP A 1 127 ? 10.907 31.869 13.909 1.00 30.69 127 ASP A O 1
ATOM 817 N N . GLU A 1 128 ? 11.199 33.124 12.050 1.00 29.49 128 GLU A N 1
ATOM 818 C CA . GLU A 1 128 ? 10.931 32.009 11.150 1.00 30.52 128 GLU A CA 1
ATOM 819 C C . GLU A 1 128 ? 12.014 30.942 11.228 1.00 30.66 128 GLU A C 1
ATOM 820 O O . GLU A 1 128 ? 11.784 29.813 10.777 1.00 35.39 128 GLU A O 1
ATOM 826 N N . LEU A 1 129 ? 13.176 31.271 11.794 1.00 28.53 129 LEU A N 1
ATOM 827 C CA . LEU A 1 129 ? 14.228 30.268 11.947 1.00 30.00 129 LEU A CA 1
ATOM 828 C C . LEU A 1 129 ? 13.762 29.085 12.784 1.00 32.28 129 LEU A C 1
ATOM 829 O O . LEU A 1 129 ? 14.245 27.962 12.589 1.00 32.40 129 LEU A O 1
ATOM 834 N N . PHE A 1 130 ? 12.830 29.306 13.719 1.00 26.03 130 PHE A N 1
ATOM 835 C CA . PHE A 1 130 ? 12.306 28.204 14.519 1.00 26.95 130 PHE A CA 1
ATOM 836 C C . PHE A 1 130 ? 11.348 27.307 13.740 1.00 33.90 130 PHE A C 1
ATOM 837 O O . PHE A 1 130 ? 10.927 26.270 14.267 1.00 38.04 130 PHE A O 1
ATOM 845 N N . ASP A 1 131 ? 10.977 27.681 12.517 1.00 34.31 131 ASP A N 1
ATOM 846 C CA . ASP A 1 131 ? 10.127 26.823 11.698 1.00 39.37 131 ASP A CA 1
ATOM 847 C C . ASP A 1 131 ? 10.916 25.773 10.926 1.00 39.47 131 ASP A C 1
ATOM 848 O O . ASP A 1 131 ? 10.301 24.919 10.277 1.00 42.61 131 ASP A O 1
ATOM 853 N N . ARG A 1 132 ? 12.246 25.818 10.967 1.00 37.04 132 ARG A N 1
ATOM 854 C CA . ARG A 1 132 ? 13.063 24.835 10.266 1.00 38.30 132 ARG A CA 1
ATOM 855 C C . ARG A 1 132 ? 13.063 23.509 11.017 1.00 42.16 132 ARG A C 1
ATOM 856 O O . ARG A 1 132 ? 13.406 23.452 12.203 1.00 43.97 132 ARG A O 1
ATOM 864 N N A SER A 1 133 ? 12.681 22.440 10.323 0.50 46.34 133 SER A N 1
ATOM 865 N N B SER A 1 133 ? 12.689 22.437 10.324 0.50 46.34 133 SER A N 1
ATOM 866 C CA A SER A 1 133 ? 12.681 21.103 10.912 0.50 47.97 133 SER A CA 1
ATOM 867 C CA B SER A 1 133 ? 12.673 21.104 10.924 0.50 47.99 133 SER A CA 1
ATOM 868 C C A SER A 1 133 ? 14.064 20.501 10.708 0.50 49.04 133 SER A C 1
ATOM 869 C C B SER A 1 133 ? 14.048 20.479 10.726 0.50 49.14 133 SER A C 1
ATOM 870 O O A SER A 1 133 ? 14.348 19.859 9.694 0.50 52.87 133 SER A O 1
ATOM 871 O O B SER A 1 133 ? 14.313 19.799 9.731 0.50 53.34 133 SER A O 1
ATOM 876 N N . THR A 1 134 ? 14.939 20.722 11.686 1.00 39.71 134 THR A N 1
ATOM 877 C CA . THR A 1 134 ? 16.271 20.137 11.672 1.00 40.94 134 THR A CA 1
ATOM 878 C C . THR A 1 134 ? 16.846 20.210 13.077 1.00 39.11 134 THR A C 1
ATOM 879 O O . THR A 1 134 ? 16.461 21.071 13.869 1.00 33.91 134 THR A O 1
ATOM 883 N N . SER A 1 135 ? 17.763 19.289 13.380 1.00 35.70 135 SER A N 1
ATOM 884 C CA . SER A 1 135 ? 18.508 19.366 14.632 1.00 36.50 135 SER A CA 1
ATOM 885 C C . SER A 1 135 ? 19.674 20.348 14.578 1.00 33.05 135 SER A C 1
ATOM 886 O O . SER A 1 135 ? 20.212 20.710 15.631 1.00 32.27 135 SER A O 1
ATOM 889 N N . PHE A 1 136 ? 20.091 20.772 13.388 1.00 30.94 136 PHE A N 1
ATOM 890 C CA . PHE A 1 136 ? 21.281 21.609 13.270 1.00 27.65 136 PHE A CA 1
ATOM 891 C C . PHE A 1 136 ? 21.223 22.365 11.957 1.00 27.33 136 PHE A C 1
ATOM 892 O O . PHE A 1 136 ? 21.182 21.734 10.893 1.00 29.29 136 PHE A O 1
ATOM 900 N N . ALA A 1 137 ? 21.249 23.701 12.025 1.00 25.33 137 ALA A N 1
ATOM 901 C CA . ALA A 1 137 ? 21.345 24.550 10.843 1.00 24.18 137 ALA A CA 1
ATOM 902 C C . ALA A 1 137 ? 22.401 25.621 11.052 1.00 24.64 137 ALA A C 1
ATOM 903 O O . ALA A 1 137 ? 22.580 26.129 12.161 1.00 22.91 137 ALA A O 1
ATOM 905 N N . ALA A 1 138 ? 23.095 25.955 9.970 1.00 25.29 138 ALA A N 1
ATOM 906 C CA . ALA A 1 138 ? 24.088 27.018 9.971 1.00 24.18 138 ALA A CA 1
ATOM 907 C C . ALA A 1 138 ? 24.151 27.596 8.567 1.00 21.46 138 ALA A C 1
ATOM 908 O O . ALA A 1 138 ? 23.732 26.959 7.598 1.00 23.14 138 ALA A O 1
ATOM 910 N N . ALA A 1 139 ? 24.702 28.813 8.468 1.00 23.48 139 ALA A N 1
ATOM 911 C CA . ALA A 1 139 ? 24.894 29.459 7.185 1.00 24.38 139 ALA A CA 1
ATOM 912 C C . ALA A 1 139 ? 26.304 29.201 6.667 1.00 22.80 139 ALA A C 1
ATOM 913 O O . ALA A 1 139 ? 27.234 28.997 7.457 1.00 22.82 139 ALA A O 1
ATOM 915 N N . PRO A 1 140 ? 26.493 29.243 5.352 1.00 24.94 140 PRO A N 1
ATOM 916 C CA . PRO A 1 140 ? 27.845 29.055 4.804 1.00 21.01 140 PRO A CA 1
ATOM 917 C C . PRO A 1 140 ? 28.784 30.167 5.230 1.00 27.44 140 PRO A C 1
ATOM 918 O O . PRO A 1 140 ? 28.395 31.333 5.350 1.00 24.04 140 PRO A O 1
ATOM 922 N N . ASP A 1 141 ? 30.033 29.782 5.468 1.00 24.07 141 ASP A N 1
ATOM 923 C CA . ASP A 1 141 ? 31.130 30.718 5.579 1.00 24.71 141 ASP A CA 1
ATOM 924 C C . ASP A 1 141 ? 31.467 31.250 4.190 1.00 23.64 141 ASP A C 1
ATOM 925 O O . ASP A 1 141 ? 30.999 30.735 3.170 1.00 26.73 141 ASP A O 1
ATOM 930 N N A VAL A 1 142 ? 32.302 32.282 4.138 0.50 28.58 142 VAL A N 1
ATOM 931 N N B VAL A 1 142 ? 32.283 32.299 4.167 0.50 28.21 142 VAL A N 1
ATOM 932 C CA A VAL A 1 142 ? 32.765 32.753 2.835 0.50 32.04 142 VAL A CA 1
ATOM 933 C CA B VAL A 1 142 ? 32.805 32.804 2.905 0.50 31.84 142 VAL A CA 1
ATOM 934 C C A VAL A 1 142 ? 33.981 31.965 2.361 0.50 33.02 142 VAL A C 1
ATOM 935 C C B VAL A 1 142 ? 33.926 31.909 2.397 0.50 32.27 142 VAL A C 1
ATOM 936 O O A VAL A 1 142 ? 34.111 31.682 1.165 0.50 36.27 142 VAL A O 1
ATOM 937 O O B VAL A 1 142 ? 33.937 31.507 1.225 0.50 34.05 142 VAL A O 1
ATOM 944 N N . PHE A 1 143 ? 34.877 31.580 3.270 1.00 29.46 143 PHE A N 1
ATOM 945 C CA . PHE A 1 143 ? 36.073 30.812 2.906 1.00 29.02 143 PHE A CA 1
ATOM 946 C C . PHE A 1 143 ? 36.189 29.501 3.675 1.00 40.79 143 PHE A C 1
ATOM 947 O O . PHE A 1 143 ? 36.474 29.531 4.889 1.00 37.61 143 PHE A O 1
ATOM 955 N N . PRO A 1 144 ? 36.002 28.320 3.039 1.00 34.62 144 PRO A N 1
ATOM 956 C CA . PRO A 1 144 ? 35.426 28.150 1.698 1.00 29.25 144 PRO A CA 1
ATOM 957 C C . PRO A 1 144 ? 33.903 28.154 1.828 1.00 27.61 144 PRO A C 1
ATOM 958 O O . PRO A 1 144 ? 33.403 28.011 2.938 1.00 25.53 144 PRO A O 1
ATOM 962 N N . PRO A 1 145 ? 33.181 28.325 0.717 1.00 27.92 145 PRO A N 1
ATOM 963 C CA . PRO A 1 145 ? 31.723 28.474 0.795 1.00 26.42 145 PRO A CA 1
ATOM 964 C C . PRO A 1 145 ? 30.971 27.160 0.933 1.00 28.62 145 PRO A C 1
ATOM 965 O O . PRO A 1 145 ? 29.734 27.191 1.003 1.00 31.72 145 PRO A O 1
ATOM 969 N N . ASP A 1 146 ? 31.656 26.015 1.014 1.00 28.69 146 ASP A N 1
ATOM 970 C CA . ASP A 1 146 ? 30.977 24.768 1.362 1.00 28.45 146 ASP A CA 1
ATOM 971 C C . ASP A 1 146 ? 31.261 24.312 2.800 1.00 28.57 146 ASP A C 1
ATOM 972 O O . ASP A 1 146 ? 30.972 23.163 3.146 1.00 33.39 146 ASP A O 1
ATOM 977 N N . ARG A 1 147 ? 31.803 25.188 3.644 1.00 27.20 147 ARG A N 1
ATOM 978 C CA . ARG A 1 147 ? 31.826 25.019 5.092 1.00 24.55 147 ARG A CA 1
ATOM 979 C C . ARG A 1 147 ? 30.911 26.061 5.729 1.00 25.96 147 ARG A C 1
ATOM 980 O O . ARG A 1 147 ? 30.574 27.074 5.108 1.00 27.02 147 ARG A O 1
ATOM 988 N N . PHE A 1 148 ? 30.529 25.837 6.988 1.00 27.73 148 PHE A N 1
ATOM 989 C CA . PHE A 1 148 ? 29.624 26.770 7.650 1.00 24.26 148 PHE A CA 1
ATOM 990 C C . PHE A 1 148 ? 30.338 27.630 8.695 1.00 24.39 148 PHE A C 1
ATOM 991 O O . PHE A 1 148 ? 31.385 27.265 9.242 1.00 24.68 148 PHE A O 1
ATOM 999 N N . ASN A 1 149 ? 29.753 28.802 8.951 1.00 21.73 149 ASN A N 1
ATOM 1000 C CA . ASN A 1 149 ? 30.220 29.698 10.003 1.00 23.34 149 ASN A CA 1
ATOM 1001 C C . ASN A 1 149 ? 29.418 29.418 11.268 1.00 26.58 149 ASN A C 1
ATOM 1002 O O . ASN A 1 149 ? 28.225 29.135 11.197 1.00 26.68 149 ASN A O 1
ATOM 1007 N N . ALA A 1 150 ? 30.085 29.447 12.421 1.00 24.02 150 ALA A N 1
ATOM 1008 C CA . ALA A 1 150 ? 29.425 29.063 13.667 1.00 24.97 150 ALA A CA 1
ATOM 1009 C C . ALA A 1 150 ? 28.830 30.250 14.423 1.00 24.30 150 ALA A C 1
ATOM 1010 O O . ALA A 1 150 ? 28.446 30.098 15.587 1.00 23.58 150 ALA A O 1
ATOM 1012 N N . GLY A 1 151 ? 28.707 31.420 13.787 1.00 22.21 151 GLY A N 1
ATOM 1013 C CA . GLY A 1 151 ? 28.190 32.579 14.501 1.00 23.03 151 GLY A CA 1
ATOM 1014 C C . GLY A 1 151 ? 26.678 32.622 14.656 1.00 23.21 151 GLY A C 1
ATOM 1015 O O . GLY A 1 151 ? 26.175 33.387 15.484 1.00 24.46 151 GLY A O 1
ATOM 1016 N N . VAL A 1 152 ? 25.950 31.854 13.856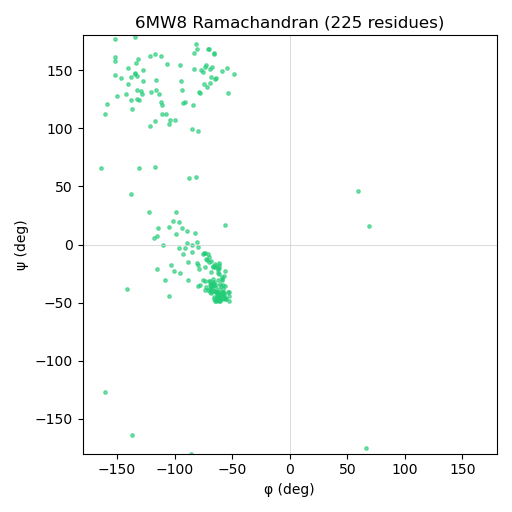 1.00 21.27 152 VAL A N 1
ATOM 1017 C CA . VAL A 1 152 ? 24.489 31.742 13.932 1.00 20.21 152 VAL A CA 1
ATOM 1018 C C . VAL A 1 152 ? 24.160 30.260 13.785 1.00 22.63 152 VAL A C 1
ATOM 1019 O O . VAL A 1 152 ? 24.446 29.668 12.741 1.00 26.30 152 VAL A O 1
ATOM 1023 N N . LEU A 1 153 ? 23.567 29.654 14.826 1.00 22.35 153 LEU A N 1
ATOM 1024 C CA . LEU A 1 153 ? 23.286 28.217 14.824 1.00 22.57 153 LEU A CA 1
ATOM 1025 C C . LEU A 1 153 ? 21.850 28.000 15.281 1.00 22.49 153 LEU A C 1
ATOM 1026 O O . LEU A 1 153 ? 21.416 28.624 16.251 1.00 25.22 153 LEU A O 1
ATOM 1031 N N . VAL A 1 154 ? 21.099 27.173 14.553 1.00 22.48 154 VAL A N 1
ATOM 1032 C CA . VAL A 1 154 ? 19.750 26.790 14.955 1.00 23.27 154 VAL A CA 1
ATOM 1033 C C . VAL A 1 154 ? 19.813 25.317 15.330 1.00 25.83 154 VAL A C 1
ATOM 1034 O O . VAL A 1 154 ? 20.031 24.462 14.468 1.00 26.85 154 VAL A O 1
ATOM 1038 N N . ILE A 1 155 ? 19.636 25.007 16.608 1.00 26.78 155 ILE A N 1
ATOM 1039 C CA . ILE A 1 155 ? 19.920 23.650 17.051 1.00 29.54 155 ILE A CA 1
ATOM 1040 C C . ILE A 1 155 ? 18.784 23.153 17.921 1.00 30.87 155 ILE A C 1
ATOM 1041 O O . ILE A 1 155 ? 18.042 23.925 18.532 1.00 29.64 155 ILE A O 1
ATOM 1046 N N . ARG A 1 156 ? 18.669 21.831 17.980 1.00 26.43 156 ARG A N 1
ATOM 1047 C CA . ARG A 1 156 ? 17.806 21.206 18.968 1.00 28.42 156 ARG A CA 1
ATOM 1048 C C . ARG A 1 156 ? 18.686 20.567 20.030 1.00 34.05 156 ARG A C 1
ATOM 1049 O O . ARG A 1 156 ? 19.404 19.599 19.733 1.00 31.18 156 ARG A O 1
ATOM 1057 N N . PRO A 1 157 ? 18.675 21.077 21.261 1.00 31.27 157 PRO A N 1
ATOM 1058 C CA . PRO A 1 157 ? 19.582 20.564 22.286 1.00 31.10 157 PRO A CA 1
ATOM 1059 C C . PRO A 1 157 ? 19.399 19.076 22.546 1.00 32.95 157 PRO A C 1
ATOM 1060 O O . PRO A 1 157 ? 18.302 18.523 22.440 1.00 34.51 157 PRO A O 1
ATOM 1064 N N . ASN A 1 158 ? 20.505 18.450 22.922 1.00 31.61 158 ASN A N 1
ATOM 1065 C CA . ASN A 1 158 ? 20.541 17.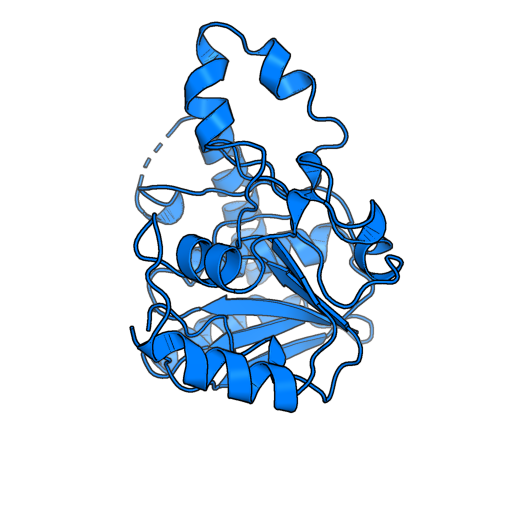007 23.128 1.00 34.06 158 ASN A CA 1
ATOM 1066 C C . ASN A 1 158 ? 21.766 16.734 23.986 1.00 40.39 158 ASN A C 1
ATOM 1067 O O . ASN A 1 158 ? 22.894 16.920 23.522 1.00 37.20 158 ASN A O 1
ATOM 1072 N N . LYS A 1 159 ? 21.553 16.294 25.230 1.00 39.76 159 LYS A N 1
ATOM 1073 C CA . LYS A 1 159 ? 22.683 16.193 26.144 1.00 38.07 159 LYS A CA 1
ATOM 1074 C C . LYS A 1 159 ? 23.657 15.098 25.740 1.00 42.13 159 LYS A C 1
ATOM 1075 O O . LYS A 1 159 ? 24.837 15.185 26.097 1.00 42.12 159 LYS A O 1
ATOM 1081 N N . GLN A 1 160 ? 23.201 14.088 24.990 1.00 39.30 160 GLN A N 1
ATOM 1082 C CA . GLN A 1 160 ? 24.110 13.043 24.531 1.00 42.07 160 GLN A CA 1
ATOM 1083 C C . GLN A 1 160 ? 25.008 13.552 23.423 1.00 41.71 160 GLN A C 1
ATOM 1084 O O . GLN A 1 160 ? 26.191 13.199 23.360 1.00 42.70 160 GLN A O 1
ATOM 1090 N N . LEU A 1 161 ? 24.456 14.371 22.530 1.00 39.94 161 LEU A N 1
ATOM 1091 C CA . LEU A 1 161 ? 25.280 15.025 21.524 1.00 36.94 161 LEU A CA 1
ATOM 1092 C C . LEU A 1 161 ? 26.284 15.971 22.174 1.00 33.74 161 LEU A C 1
ATOM 1093 O O . LEU A 1 161 ? 27.448 16.035 21.764 1.00 36.94 161 LEU A O 1
ATOM 1098 N N . PHE A 1 162 ? 25.850 16.707 23.196 1.00 32.59 162 PHE A N 1
ATOM 1099 C CA . PHE A 1 162 ? 26.769 17.560 23.945 1.00 36.41 162 PHE A CA 1
ATOM 1100 C C . PHE A 1 162 ? 27.935 16.755 24.501 1.00 39.19 162 PHE A C 1
ATOM 1101 O O . PHE A 1 162 ? 29.094 17.165 24.393 1.00 37.17 162 PHE A O 1
ATOM 1109 N N . ALA A 1 163 ? 27.643 15.608 25.120 1.00 40.76 163 ALA A N 1
ATOM 1110 C CA . ALA A 1 163 ? 28.707 14.789 25.683 1.00 40.72 163 ALA A CA 1
ATOM 1111 C C . ALA A 1 163 ? 29.700 14.371 24.613 1.00 40.56 163 ALA A C 1
ATOM 1112 O O . ALA A 1 163 ? 30.914 14.376 24.845 1.00 42.56 163 ALA A O 1
ATOM 1114 N N . ASP A 1 164 ? 29.205 14.017 23.425 1.00 40.42 164 ASP A N 1
ATOM 1115 C CA . ASP A 1 164 ? 30.107 13.574 22.373 1.00 42.96 164 ASP A CA 1
ATOM 1116 C C . ASP A 1 164 ? 30.897 14.733 21.781 1.00 37.32 164 ASP A C 1
ATOM 1117 O O . ASP A 1 164 ? 32.039 14.538 21.347 1.00 44.85 164 ASP A O 1
ATOM 1122 N N . LEU A 1 165 ? 30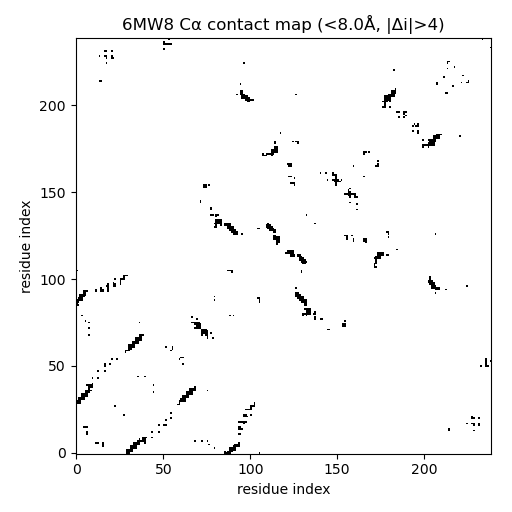.315 15.933 21.741 1.00 35.25 165 LEU A N 1
ATOM 1123 C CA . LEU A 1 165 ? 31.079 17.106 21.333 1.00 35.08 165 LEU A CA 1
ATOM 1124 C C . LEU A 1 165 ? 32.235 17.352 22.292 1.00 40.90 165 LEU A C 1
ATOM 1125 O O . LEU A 1 165 ? 33.380 17.543 21.867 1.00 44.17 165 LEU A O 1
ATOM 1130 N N . LEU A 1 166 ? 31.947 17.341 23.597 1.00 42.06 166 LEU A N 1
ATOM 1131 C CA . LEU A 1 166 ? 32.990 17.490 24.606 1.00 47.26 166 LEU A CA 1
ATOM 1132 C C . LEU A 1 166 ? 34.076 16.439 24.440 1.00 50.18 166 LEU A C 1
ATOM 1133 O O . LEU A 1 166 ? 35.272 16.748 24.495 1.00 50.89 166 LEU A O 1
ATOM 1138 N N . ALA A 1 167 ? 33.676 15.182 24.246 1.00 48.75 167 ALA A N 1
ATOM 1139 C CA . ALA A 1 167 ? 34.652 14.110 24.096 1.00 55.59 167 ALA A CA 1
ATOM 1140 C C . ALA A 1 167 ? 35.501 14.316 22.850 1.00 57.15 167 ALA A C 1
ATOM 1141 O O . ALA A 1 167 ? 36.729 14.175 22.888 1.00 59.96 167 ALA A O 1
ATOM 1143 N N . LYS A 1 168 ? 34.858 14.650 21.731 1.00 52.76 168 LYS A N 1
ATOM 1144 C CA . LYS A 1 168 ? 35.581 14.811 20.477 1.00 62.56 168 LYS A CA 1
ATOM 1145 C C . LYS A 1 168 ? 36.394 16.094 20.447 1.00 69.15 168 LYS A C 1
ATOM 1146 O O . LYS A 1 168 ? 37.320 16.203 19.634 1.00 74.71 168 LYS A O 1
ATOM 1152 N N . ALA A 1 169 ? 36.071 17.062 21.312 1.00 61.72 169 ALA A N 1
ATOM 1153 C CA . ALA A 1 169 ? 36.841 18.300 21.392 1.00 61.23 169 ALA A CA 1
ATOM 1154 C C . ALA A 1 169 ? 38.319 18.043 21.653 1.00 69.64 169 ALA A C 1
ATOM 1155 O O . ALA A 1 169 ? 39.157 18.890 21.320 1.00 71.33 169 ALA A O 1
ATOM 1157 N N . LYS A 1 170 ? 38.656 16.889 22.226 1.00 66.92 170 LYS A N 1
ATOM 1158 C CA . LYS A 1 170 ? 40.030 16.516 22.525 1.00 71.39 170 LYS A CA 1
ATOM 1159 C C . LYS A 1 170 ? 40.645 15.637 21.441 1.00 70.08 170 LYS A C 1
ATOM 1160 O O . LYS A 1 170 ? 41.638 14.952 21.699 1.00 77.80 170 LYS A O 1
ATOM 1166 N N . GLU A 1 171 ? 40.069 15.634 20.237 1.00 82.13 171 GLU A N 1
ATOM 1167 C CA . GLU A 1 171 ? 40.516 14.722 19.189 1.00 85.93 171 GLU A CA 1
ATOM 1168 C C . GLU A 1 171 ? 40.512 15.371 17.806 1.00 77.80 171 GLU A C 1
ATOM 1169 O O . GLU A 1 171 ? 41.423 15.132 17.007 1.00 80.40 171 GLU A O 1
ATOM 1175 N N . LEU A 1 172 ? 39.507 16.198 17.515 1.00 62.84 172 LEU A N 1
ATOM 1176 C CA . LEU A 1 172 ? 39.323 16.760 16.179 1.00 70.06 172 LEU A CA 1
ATOM 1177 C C . LEU A 1 172 ? 40.018 18.113 16.073 1.00 72.50 172 LEU A C 1
ATOM 1178 O O . LEU A 1 172 ? 39.703 19.041 16.828 1.00 73.70 172 LEU A O 1
ATOM 1183 N N . LYS A 1 173 ? 40.944 18.229 15.125 1.00 68.56 173 LYS A N 1
ATOM 1184 C CA . LYS A 1 173 ? 41.617 19.492 14.865 1.00 63.60 173 LYS A CA 1
ATOM 1185 C C . LYS A 1 173 ? 40.705 20.422 14.071 1.00 63.05 173 LYS A C 1
ATOM 1186 O O . LYS A 1 173 ? 39.850 19.979 13.301 1.00 61.14 173 LYS A O 1
ATOM 1192 N N . SER A 1 174 ? 40.888 21.725 14.277 1.00 70.42 174 SER A N 1
ATOM 1193 C CA . SER A 1 174 ? 40.068 22.755 13.650 1.00 67.76 174 SER A CA 1
ATOM 1194 C C . SER A 1 174 ? 40.917 23.560 12.673 1.00 65.65 174 SER A C 1
ATOM 1195 O O . SER A 1 174 ? 42.003 24.030 13.033 1.00 66.40 174 SER A O 1
ATOM 1198 N N . TYR A 1 175 ? 40.422 23.725 11.440 1.00 58.94 175 TYR A N 1
ATOM 1199 C CA . TYR A 1 175 ? 41.236 24.382 10.418 1.00 71.41 175 TYR A CA 1
ATOM 1200 C C . TYR A 1 175 ? 41.365 25.886 10.630 1.00 73.55 175 TYR A C 1
ATOM 1201 O O . TYR A 1 175 ? 42.209 26.510 9.976 1.00 81.83 175 TYR A O 1
ATOM 1210 N N . ASP A 1 176 ? 40.563 26.485 11.514 1.00 63.03 176 ASP A N 1
ATOM 1211 C CA . ASP A 1 176 ? 40.745 27.885 11.883 1.00 69.89 176 ASP A CA 1
ATOM 1212 C C . ASP A 1 176 ? 41.130 28.052 13.350 1.00 70.10 176 ASP A C 1
ATOM 1213 O O . ASP A 1 176 ? 41.192 29.185 13.841 1.00 71.19 176 ASP A O 1
ATOM 1218 N N . GLY A 1 177 ? 41.404 26.954 14.054 1.00 70.07 177 GLY A N 1
ATOM 1219 C CA . GLY A 1 177 ? 41.818 27.038 15.439 1.00 75.57 177 GLY A CA 1
ATOM 1220 C C . GLY A 1 177 ? 40.737 27.492 16.388 1.00 70.63 177 GLY A C 1
ATOM 1221 O O . GLY A 1 177 ? 41.041 27.881 17.517 1.00 73.81 177 GLY A O 1
ATOM 1222 N N . GLY A 1 178 ? 39.479 27.459 15.959 1.00 59.98 178 GLY A N 1
ATOM 1223 C CA . GLY A 1 178 ? 38.381 27.896 16.797 1.00 56.79 178 GLY A CA 1
ATOM 1224 C C . GLY A 1 178 ? 37.181 26.978 16.736 1.00 51.60 178 GLY A C 1
ATOM 1225 O O . GLY A 1 178 ? 37.280 25.836 16.272 1.00 48.65 178 GLY A O 1
ATOM 1226 N N . ASP A 1 179 ? 36.030 27.471 17.202 1.00 49.64 179 ASP A N 1
ATOM 1227 C CA . ASP A 1 179 ? 34.834 26.640 17.237 1.00 44.54 179 ASP A CA 1
ATOM 1228 C C . ASP A 1 179 ? 34.293 26.364 15.841 1.00 38.96 179 ASP A C 1
ATOM 1229 O O . ASP A 1 179 ? 33.705 25.301 15.610 1.00 37.45 179 ASP A O 1
ATOM 1234 N N . THR A 1 180 ? 34.473 27.296 14.901 1.00 40.05 180 THR A N 1
ATOM 1235 C CA . THR A 1 180 ? 34.005 27.044 13.542 1.00 37.66 180 THR A CA 1
ATOM 1236 C C . THR A 1 180 ? 34.749 25.866 12.924 1.00 38.40 180 THR A C 1
ATOM 1237 O O . THR A 1 180 ? 34.135 24.964 12.346 1.00 35.70 180 THR A O 1
ATOM 1241 N N . GLY A 1 181 ? 36.079 25.860 13.036 1.00 42.84 181 GLY A N 1
ATOM 1242 C CA . GLY A 1 181 ? 36.837 24.730 12.529 1.00 44.43 181 GLY A CA 1
ATOM 1243 C C . GLY A 1 181 ? 36.434 23.426 13.188 1.00 42.05 181 GLY A C 1
ATOM 1244 O O . GLY A 1 181 ? 36.265 22.406 12.515 1.00 41.17 181 GLY A O 1
ATOM 1245 N N . PHE A 1 182 ? 36.246 23.450 14.509 1.00 41.74 182 PHE A N 1
ATOM 1246 C CA . PHE A 1 182 ? 35.908 22.229 15.233 1.00 40.66 182 PHE A CA 1
ATOM 1247 C C . PHE A 1 182 ? 34.537 21.707 14.827 1.00 36.39 182 PHE A C 1
ATOM 1248 O O . PHE A 1 182 ? 34.368 20.511 14.572 1.00 36.18 182 PHE A O 1
ATOM 1256 N N . LEU A 1 183 ? 33.538 22.591 14.776 1.00 33.71 183 LEU A N 1
ATOM 1257 C CA . LEU A 1 183 ? 32.191 22.152 14.437 1.00 30.41 183 LEU A CA 1
ATOM 1258 C C . LEU A 1 183 ? 32.111 21.657 13.001 1.00 31.35 183 LEU A C 1
ATOM 1259 O O . LEU A 1 183 ? 31.361 20.718 12.710 1.00 29.30 183 LEU A O 1
ATOM 1264 N N . ASN A 1 184 ? 32.897 22.241 12.094 1.00 31.48 184 ASN A N 1
ATOM 1265 C CA . ASN A 1 184 ? 32.922 21.707 10.739 1.00 32.07 184 ASN A CA 1
ATOM 1266 C C . ASN A 1 184 ? 33.573 20.332 10.696 1.00 34.31 184 ASN A C 1
ATOM 1267 O O . ASN A 1 184 ? 33.180 19.495 9.878 1.00 34.51 184 ASN A O 1
ATOM 1272 N N . ALA A 1 185 ? 34.571 20.084 11.547 1.00 36.72 185 ALA A N 1
ATOM 1273 C CA . ALA A 1 185 ? 35.167 18.748 11.583 1.00 39.43 185 ALA A CA 1
ATOM 1274 C C . ALA A 1 185 ? 34.194 17.731 12.163 1.00 37.85 185 ALA A C 1
ATOM 1275 O O . ALA A 1 185 ? 34.223 16.549 11.786 1.00 39.77 185 ALA A O 1
ATOM 1277 N N . PHE A 1 186 ? 33.334 18.177 13.076 1.00 39.98 186 PHE A N 1
ATOM 1278 C CA . PHE A 1 186 ? 32.363 17.300 13.718 1.00 38.63 186 PHE A CA 1
ATOM 1279 C C . PHE A 1 186 ? 31.175 17.016 12.808 1.00 39.62 186 PHE A C 1
ATOM 1280 O O . PHE A 1 186 ? 30.641 15.898 12.821 1.00 38.79 186 PHE A O 1
ATOM 1288 N N . PHE A 1 187 ? 30.777 18.002 12.000 1.00 35.99 187 PHE A N 1
ATOM 1289 C CA . PHE A 1 187 ? 29.710 17.882 11.006 1.00 34.24 187 PHE A CA 1
ATOM 1290 C C . PHE A 1 187 ? 30.278 18.102 9.603 1.00 31.84 187 PHE A C 1
ATOM 1291 O O . PHE A 1 187 ? 29.930 19.081 8.922 1.00 29.06 187 PHE A O 1
ATOM 1299 N N . PRO A 1 188 ? 31.143 17.196 9.125 1.00 30.79 188 PRO A N 1
ATOM 1300 C CA . PRO A 1 188 ? 31.813 17.424 7.828 1.00 33.40 188 PRO A CA 1
ATOM 1301 C C . PRO A 1 188 ? 30.904 17.288 6.621 1.00 34.09 188 PRO A C 1
ATOM 1302 O O . PRO A 1 188 ? 31.308 17.687 5.516 1.00 32.21 188 PRO A O 1
ATOM 1306 N N . LYS A 1 189 ? 29.703 16.732 6.777 1.00 30.62 189 LYS A N 1
ATOM 1307 C CA . LYS A 1 189 ? 28.768 16.617 5.668 1.00 33.48 189 LYS A CA 1
ATOM 1308 C C . LYS A 1 189 ? 27.675 17.674 5.715 1.00 29.47 189 LYS A C 1
ATOM 1309 O O . LYS A 1 189 ? 26.622 17.481 5.100 1.00 31.32 189 LYS A O 1
ATOM 1315 N N . TRP A 1 190 ? 27.900 18.782 6.435 1.00 25.82 190 TRP A N 1
ATOM 1316 C CA . TRP A 1 190 ? 26.905 19.853 6.467 1.00 27.46 190 TRP A CA 1
ATOM 1317 C C . TRP A 1 190 ? 26.528 20.306 5.058 1.00 29.33 190 TRP A C 1
ATOM 1318 O O . TRP A 1 190 ? 25.348 20.528 4.764 1.00 28.38 190 TRP A O 1
ATOM 1329 N N . PHE A 1 191 ? 27.510 20.423 4.162 1.00 25.64 191 PHE A N 1
ATOM 1330 C CA . PHE A 1 191 ? 27.191 20.961 2.843 1.00 26.80 191 PHE A CA 1
ATOM 1331 C C . PHE A 1 191 ? 26.200 20.076 2.100 1.00 29.99 191 PHE A C 1
ATOM 1332 O O . PHE A 1 191 ? 25.408 20.575 1.288 1.00 29.30 191 PHE A O 1
ATOM 1340 N N . GLU A 1 192 ? 26.226 18.767 2.360 1.00 28.36 192 GLU A N 1
ATOM 1341 C CA . GLU A 1 192 ? 25.340 17.834 1.683 1.00 30.25 192 GLU A CA 1
ATOM 1342 C C . GLU A 1 192 ? 23.975 17.732 2.342 1.00 30.67 192 GLU A C 1
ATOM 1343 O O . GLU A 1 192 ? 23.127 16.980 1.841 1.00 33.60 192 GLU A O 1
ATOM 1349 N N . SER A 1 193 ? 23.740 18.463 3.431 1.00 31.48 193 SER A N 1
ATOM 1350 C CA . SER A 1 193 ? 22.519 18.284 4.206 1.00 35.54 193 SER A CA 1
ATOM 1351 C C . SER A 1 193 ? 21.353 19.045 3.571 1.00 37.09 193 SER A C 1
ATOM 1352 O O . SER A 1 193 ? 21.524 19.829 2.637 1.00 34.56 193 SER A O 1
ATOM 1355 N N . ASP A 1 194 ? 20.150 18.826 4.106 1.00 34.75 194 ASP A N 1
ATOM 1356 C CA . ASP A 1 194 ? 18.963 19.364 3.459 1.00 33.10 194 ASP A CA 1
ATOM 1357 C C . ASP A 1 194 ? 18.909 20.888 3.588 1.00 30.54 194 ASP A C 1
ATOM 1358 O O . ASP A 1 194 ? 19.678 21.513 4.323 1.00 31.99 194 ASP A O 1
ATOM 1363 N N . ALA A 1 195 ? 17.988 21.489 2.827 1.00 32.22 195 ALA A N 1
ATOM 1364 C CA . ALA A 1 195 ? 17.878 22.945 2.816 1.00 29.37 195 ALA A CA 1
ATOM 1365 C C . ALA A 1 195 ? 17.562 23.497 4.199 1.00 30.06 195 ALA A C 1
ATOM 1366 O O . ALA A 1 195 ? 18.024 24.592 4.546 1.00 29.35 195 ALA A O 1
ATOM 1368 N N . ALA A 1 196 ? 16.780 22.762 4.997 1.00 33.27 196 ALA A N 1
ATOM 1369 C CA . ALA A 1 196 ? 16.450 23.237 6.339 1.00 32.91 196 ALA A CA 1
ATOM 1370 C C . ALA A 1 196 ? 17.698 23.454 7.180 1.00 35.88 196 ALA A C 1
ATOM 1371 O O . ALA A 1 196 ? 17.713 24.333 8.046 1.00 35.16 196 ALA A O 1
ATOM 1373 N N . SER A 1 197 ? 18.752 22.682 6.934 1.00 30.18 197 SER A N 1
ATOM 1374 C CA . SER A 1 197 ? 19.967 22.751 7.733 1.00 28.82 197 SER A CA 1
ATOM 1375 C C . SER A 1 197 ? 20.992 23.738 7.199 1.00 27.22 197 SER A C 1
ATOM 1376 O O . SER A 1 197 ? 22.038 23.911 7.828 1.00 27.27 197 SER A O 1
ATOM 1379 N N . ARG A 1 198 ? 20.739 24.379 6.058 1.00 25.55 198 ARG A N 1
ATOM 1380 C CA . ARG A 1 198 ? 21.691 25.297 5.446 1.00 25.64 198 ARG A CA 1
ATOM 1381 C C . ARG A 1 198 ? 21.018 26.661 5.328 1.00 25.06 198 ARG A C 1
ATOM 1382 O O . ARG A 1 198 ? 20.188 26.878 4.439 1.00 27.77 198 ARG A O 1
ATOM 1390 N N . LEU A 1 199 ? 21.371 27.568 6.242 1.00 23.90 199 LEU A N 1
ATOM 1391 C CA . LEU A 1 199 ? 20.745 28.886 6.266 1.00 25.18 199 LEU A CA 1
ATOM 1392 C C . LEU A 1 199 ? 21.267 29.762 5.132 1.00 26.36 199 LEU A C 1
ATOM 1393 O O . LEU A 1 199 ? 22.475 29.799 4.877 1.00 25.19 199 LEU A O 1
ATOM 1398 N N . PRO A 1 200 ? 20.398 30.522 4.465 1.00 23.86 200 PRO A N 1
ATOM 1399 C CA . PRO A 1 200 ? 20.888 31.542 3.534 1.00 27.20 200 PRO A CA 1
ATOM 1400 C C . PRO A 1 200 ? 21.872 32.497 4.210 1.00 24.59 200 PRO A C 1
ATOM 1401 O O . PRO A 1 200 ? 21.847 32.702 5.428 1.00 25.53 200 PRO A O 1
ATOM 1405 N N . PHE A 1 201 ? 22.773 33.049 3.400 1.00 22.06 201 PHE A N 1
ATOM 1406 C CA . PHE A 1 201 ? 23.825 33.918 3.925 1.00 23.79 201 PHE A CA 1
ATOM 1407 C C . PHE A 1 201 ? 23.252 35.162 4.612 1.00 26.75 201 PHE A C 1
ATOM 1408 O O . PHE A 1 201 ? 23.897 35.733 5.497 1.00 24.73 201 PHE A O 1
ATOM 1416 N N . GLY A 1 202 ? 22.042 35.585 4.236 1.00 26.78 202 GLY A N 1
ATOM 1417 C CA . GLY A 1 202 ? 21.399 36.709 4.905 1.00 23.00 202 GLY A CA 1
ATOM 1418 C C . GLY A 1 202 ? 21.135 36.493 6.384 1.00 25.53 202 GLY A C 1
ATOM 1419 O O . GLY A 1 202 ? 20.844 37.456 7.105 1.00 24.04 202 GLY A O 1
ATOM 1420 N N . TYR A 1 203 ? 21.199 35.247 6.854 1.00 22.81 203 TYR A N 1
ATOM 1421 C CA . TYR A 1 203 ? 21.083 34.961 8.276 1.00 23.84 203 TYR A CA 1
ATOM 1422 C C . TYR A 1 203 ? 22.424 34.996 8.990 1.00 22.47 203 TYR A C 1
ATOM 1423 O O . TYR A 1 203 ? 22.470 34.776 10.203 1.00 21.68 203 TYR A O 1
ATOM 1432 N N . ASN A 1 204 ? 23.504 35.289 8.276 1.00 23.39 204 ASN A N 1
ATOM 1433 C CA . ASN A 1 204 ? 24.821 35.386 8.893 1.00 21.43 204 ASN A CA 1
ATOM 1434 C C . ASN A 1 204 ? 25.706 36.108 7.890 1.00 21.31 204 ASN A C 1
ATOM 1435 O O . ASN A 1 204 ? 26.632 35.531 7.311 1.00 23.28 204 ASN A O 1
ATOM 1440 N N . ALA A 1 205 ? 25.377 37.371 7.646 1.00 20.93 205 ALA A N 1
ATOM 1441 C CA . ALA A 1 205 ? 26.029 38.155 6.603 1.00 22.47 205 ALA A CA 1
ATOM 1442 C C . ALA A 1 205 ? 27.294 38.742 7.206 1.00 24.50 205 ALA A C 1
ATOM 1443 O O . ALA A 1 205 ? 27.253 39.746 7.920 1.00 25.53 205 ALA A O 1
ATOM 1445 N N . GLN A 1 206 ? 28.424 38.103 6.929 1.00 26.65 206 GLN A N 1
ATOM 1446 C CA . GLN A 1 206 ? 29.675 38.462 7.582 1.00 24.50 206 GLN A CA 1
ATOM 1447 C C . GLN A 1 206 ? 30.285 39.700 6.952 1.00 28.75 206 GLN A C 1
ATOM 1448 O O . GLN A 1 206 ? 30.419 39.789 5.727 1.00 30.65 206 GLN A O 1
ATOM 1454 N N . ARG A 1 207 ? 30.670 40.653 7.798 1.00 26.40 207 ARG A N 1
ATOM 1455 C CA . ARG A 1 207 ? 31.222 41.903 7.290 1.00 29.92 207 ARG A CA 1
ATOM 1456 C C . ARG A 1 207 ? 32.538 41.690 6.568 1.00 28.93 207 ARG A C 1
ATOM 1457 O O . ARG A 1 207 ? 32.944 42.550 5.779 1.00 32.16 207 ARG A O 1
ATOM 1465 N N . THR A 1 208 ? 33.198 40.553 6.794 1.00 26.31 208 THR A N 1
ATOM 1466 C CA . THR A 1 208 ? 34.426 40.275 6.052 1.00 32.31 208 THR A CA 1
ATOM 1467 C C . THR A 1 208 ? 34.185 40.289 4.543 1.00 31.95 208 THR A C 1
ATOM 1468 O O . THR A 1 208 ? 35.056 40.717 3.781 1.00 31.14 208 THR A O 1
ATOM 1472 N N . MET A 1 209 ? 33.015 39.834 4.083 1.00 28.00 209 MET A N 1
ATOM 1473 C CA . MET A 1 209 ? 32.741 39.914 2.648 1.00 27.73 209 MET A CA 1
ATOM 1474 C C . MET A 1 209 ? 32.565 41.359 2.210 1.00 28.38 209 MET A C 1
ATOM 1475 O O . MET A 1 209 ? 33.047 41.761 1.145 1.00 30.64 209 MET A O 1
ATOM 1480 N N . TYR A 1 210 ? 31.872 42.152 3.019 1.00 30.38 210 TYR A N 1
ATOM 1481 C CA . TYR A 1 210 ? 31.662 43.557 2.685 1.00 29.07 210 TYR A CA 1
ATOM 1482 C C . TYR A 1 210 ? 32.988 44.291 2.572 1.00 29.97 210 TYR A C 1
ATOM 1483 O O . TYR A 1 210 ? 33.210 45.065 1.633 1.00 32.19 210 TYR A O 1
ATOM 1492 N N . TRP A 1 211 ? 33.865 44.091 3.557 1.00 29.61 211 TRP A N 1
ATOM 1493 C CA . TRP A 1 211 ? 35.182 44.712 3.532 1.00 31.27 211 TRP A CA 1
ATOM 1494 C C . TRP A 1 211 ? 35.904 44.414 2.226 1.00 34.24 211 TRP A C 1
ATOM 1495 O O . TRP A 1 211 ? 36.566 45.288 1.654 1.00 34.65 211 TRP A O 1
ATOM 1506 N N . LEU A 1 212 ? 35.792 43.171 1.744 1.00 32.27 212 LEU A N 1
ATOM 1507 C CA . LEU A 1 212 ? 36.547 42.758 0.566 1.00 34.06 212 LEU A CA 1
ATOM 1508 C C . LEU A 1 212 ? 35.902 43.239 -0.726 1.00 35.23 212 LEU A C 1
ATOM 1509 O O . LEU A 1 212 ? 36.606 43.581 -1.674 1.00 40.71 212 LEU A O 1
ATOM 1514 N N . VAL A 1 213 ? 34.572 43.276 -0.790 1.00 34.25 213 VAL A N 1
ATOM 1515 C CA . VAL A 1 213 ? 33.907 43.526 -2.064 1.00 35.87 213 VAL A CA 1
ATOM 1516 C C . VAL A 1 213 ? 33.373 44.951 -2.219 1.00 38.66 213 VAL A C 1
ATOM 1517 O O . VAL A 1 213 ? 33.113 45.373 -3.357 1.00 39.85 213 VAL A O 1
ATOM 1521 N N . ASN A 1 214 ? 33.215 45.705 -1.124 1.00 42.11 214 ASN A N 1
ATOM 1522 C CA . ASN A 1 214 ? 32.520 46.990 -1.204 1.00 46.51 214 ASN A CA 1
ATOM 1523 C C . ASN A 1 214 ? 33.187 47.949 -2.177 1.00 46.24 214 ASN A C 1
ATOM 1524 O O . ASN A 1 214 ? 32.504 48.630 -2.949 1.00 47.71 214 ASN A O 1
ATOM 1529 N N . GLY A 1 215 ? 34.517 48.047 -2.137 1.00 40.68 215 GLY A N 1
ATOM 1530 C CA . GLY A 1 215 ? 35.187 49.063 -2.935 1.00 43.73 215 GLY A CA 1
ATOM 1531 C C . GLY A 1 215 ? 35.056 48.832 -4.429 1.00 45.91 215 GLY A C 1
ATOM 1532 O O . GLY A 1 215 ? 34.872 49.781 -5.203 1.00 48.70 215 GLY A O 1
ATOM 1533 N N . LYS A 1 216 ? 35.146 47.575 -4.855 1.00 45.12 216 LYS A N 1
ATOM 1534 C CA . LYS A 1 216 ? 35.215 47.215 -6.266 1.00 47.60 216 LYS A CA 1
ATOM 1535 C C . LYS A 1 216 ? 33.916 46.635 -6.805 1.00 47.65 216 LYS A C 1
ATOM 1536 O O . LYS A 1 216 ? 33.480 47.014 -7.896 1.00 50.54 216 LYS A O 1
ATOM 1542 N N . ASN A 1 217 ? 33.285 45.735 -6.061 1.00 48.96 217 ASN A N 1
ATOM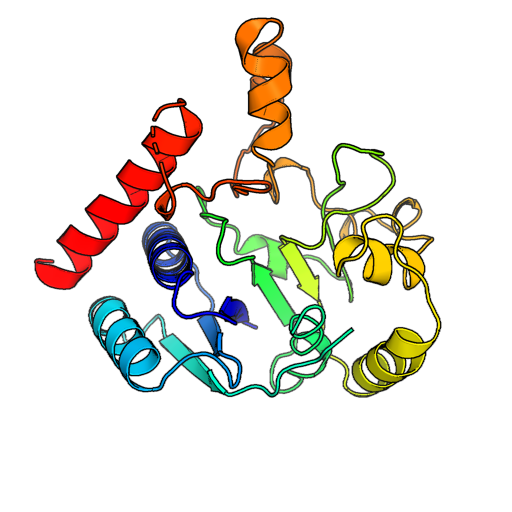 1543 C CA . ASN A 1 217 ? 32.085 45.021 -6.501 1.00 48.77 217 ASN A CA 1
ATOM 1544 C C . ASN A 1 217 ? 31.019 45.085 -5.415 1.00 43.94 217 ASN A C 1
ATOM 1545 O O . ASN A 1 217 ? 30.644 44.055 -4.836 1.00 41.94 217 ASN A O 1
ATOM 1550 N N . PRO A 1 218 ? 30.491 46.276 -5.120 1.00 43.13 218 PRO A N 1
ATOM 1551 C CA . PRO A 1 218 ? 29.448 46.355 -4.083 1.00 45.99 218 PRO A CA 1
ATOM 1552 C C . PRO A 1 218 ? 28.186 45.577 -4.445 1.00 44.80 218 PRO A C 1
ATOM 1553 O O . PRO A 1 218 ? 27.448 45.167 -3.538 1.00 40.29 218 PRO A O 1
ATOM 1557 N N . GLY A 1 219 ? 27.949 45.315 -5.736 1.00 46.92 219 GLY A N 1
ATOM 1558 C CA . GLY A 1 219 ? 26.779 44.545 -6.134 1.00 49.30 219 GLY A CA 1
ATOM 1559 C C . GLY A 1 219 ? 26.755 43.127 -5.586 1.00 50.44 219 GLY A C 1
ATOM 1560 O O . GLY A 1 219 ? 25.684 42.524 -5.462 1.00 46.29 219 GLY A O 1
ATOM 1561 N N . TYR A 1 220 ? 27.924 42.565 -5.265 1.00 40.94 220 TYR A N 1
ATOM 1562 C CA . TYR A 1 220 ? 27.942 41.242 -4.643 1.00 38.90 220 TYR A CA 1
ATOM 1563 C C . TYR A 1 220 ? 27.261 41.277 -3.285 1.00 36.15 220 TYR A C 1
ATOM 1564 O O . TYR A 1 220 ? 26.516 40.357 -2.926 1.00 41.00 220 TYR A O 1
ATOM 1573 N N . TRP A 1 221 ? 27.523 42.323 -2.509 1.00 34.99 221 TRP A N 1
ATOM 1574 C CA . TRP A 1 221 ? 26.895 42.442 -1.202 1.00 32.80 221 TRP A CA 1
ATOM 1575 C C . TRP A 1 221 ? 25.410 42.750 -1.333 1.00 37.10 221 TRP A C 1
ATOM 1576 O O . TRP A 1 221 ? 24.591 42.226 -0.568 1.00 34.98 221 TRP A O 1
ATOM 1587 N N . ASN A 1 222 ? 25.041 43.600 -2.293 1.00 41.32 222 ASN A N 1
ATOM 1588 C CA . ASN A 1 222 ? 23.630 43.937 -2.488 1.00 41.75 222 ASN A CA 1
ATOM 1589 C C . ASN A 1 222 ? 22.805 42.738 -2.931 1.00 40.26 222 ASN A C 1
ATOM 1590 O O . ASN A 1 222 ? 21.576 42.760 -2.792 1.00 48.24 222 ASN A O 1
ATOM 1595 N N . ALA A 1 223 ? 23.448 41.695 -3.464 1.00 42.91 223 ALA A N 1
ATOM 1596 C CA . ALA A 1 223 ? 22.743 40.470 -3.828 1.00 46.09 223 ALA A CA 1
ATOM 1597 C C . ALA A 1 223 ? 22.196 39.728 -2.617 1.00 43.13 223 ALA A C 1
ATOM 1598 O O . ALA A 1 223 ? 21.302 38.889 -2.764 1.00 43.24 223 ALA A O 1
ATOM 1600 N N . VAL A 1 224 ? 22.721 40.004 -1.427 1.00 37.17 224 VAL A N 1
ATOM 1601 C CA . VAL A 1 224 ? 22.320 39.291 -0.217 1.00 32.25 224 VAL A CA 1
ATOM 1602 C C . VAL A 1 224 ? 20.993 39.886 0.246 1.00 43.17 224 VAL A C 1
ATOM 1603 O O . VAL A 1 224 ? 20.956 40.924 0.910 1.00 34.70 224 VAL A O 1
ATOM 1607 N N . GLN A 1 225 ? 19.893 39.228 -0.119 1.00 34.39 225 GLN A N 1
ATOM 1608 C CA . GLN A 1 225 ? 18.547 39.725 0.148 1.00 41.42 225 GLN A CA 1
ATOM 1609 C C . GLN A 1 225 ? 17.662 38.537 0.494 1.00 38.66 225 GLN A C 1
ATOM 1610 O O . GLN A 1 225 ? 17.627 37.554 -0.269 1.00 45.26 225 GLN A O 1
ATOM 1616 N N . PRO A 1 226 ? 16.918 38.590 1.608 1.00 36.91 226 PRO A N 1
ATOM 1617 C CA . PRO A 1 226 ? 16.950 39.655 2.618 1.00 34.71 226 PRO A CA 1
ATOM 1618 C C . PRO A 1 226 ? 18.203 39.586 3.479 1.00 33.88 226 PRO A C 1
ATOM 1619 O O . PRO A 1 226 ? 18.771 38.502 3.631 1.00 35.17 226 PRO A O 1
ATOM 1623 N N . LEU A 1 227 ? 18.646 40.718 4.016 1.00 30.71 227 LEU A N 1
ATOM 1624 C CA . LEU A 1 227 ? 19.808 40.747 4.906 1.00 30.37 227 LEU A CA 1
ATOM 1625 C C . LEU A 1 227 ? 19.242 40.920 6.305 1.00 29.14 227 LEU A C 1
ATOM 1626 O O . LEU A 1 227 ? 18.781 42.005 6.671 1.00 31.71 227 LEU A O 1
ATOM 1631 N N . LYS A 1 228 ? 19.232 39.834 7.069 1.00 25.10 228 LYS A N 1
ATOM 1632 C CA . LYS A 1 228 ? 18.506 39.806 8.334 1.00 26.25 228 LYS A CA 1
ATOM 1633 C C . LYS A 1 228 ? 19.407 39.818 9.561 1.00 24.57 228 LYS A C 1
ATOM 1634 O O . LYS A 1 228 ? 19.006 40.365 10.599 1.00 24.32 228 LYS A O 1
ATOM 1640 N N . ILE A 1 229 ? 20.613 39.257 9.474 1.00 22.53 229 ILE A N 1
ATOM 1641 C CA . ILE A 1 229 ? 21.553 39.277 10.588 1.00 23.82 229 ILE A CA 1
ATOM 1642 C C . ILE A 1 229 ? 22.918 39.683 10.055 1.00 25.51 229 ILE A C 1
ATOM 1643 O O . ILE A 1 229 ? 23.438 39.051 9.131 1.00 23.77 229 ILE A O 1
ATOM 1648 N N A LEU A 1 230 ? 23.472 40.757 10.616 0.50 22.44 230 LEU A N 1
ATOM 1649 N N B LEU A 1 230 ? 23.509 40.707 10.662 0.50 22.13 230 LEU A N 1
ATOM 1650 C CA A LEU A 1 230 ? 24.807 41.250 10.289 0.50 22.66 230 LEU A CA 1
ATOM 1651 C CA B LEU A 1 230 ? 24.806 41.236 10.252 0.50 22.19 230 LEU A CA 1
ATOM 1652 C C A LEU A 1 230 ? 25.793 40.717 11.322 0.50 24.25 230 LEU A C 1
ATOM 1653 C C B LEU A 1 230 ? 25.849 40.836 11.292 0.50 24.88 230 LEU A C 1
ATOM 1654 O O A LEU A 1 230 ? 25.590 40.899 12.523 0.50 26.21 230 LEU A O 1
ATOM 1655 O O B LEU A 1 230 ? 25.741 41.223 12.460 0.50 23.78 230 LEU A O 1
ATOM 1664 N N . HIS A 1 231 ? 26.864 40.087 10.861 1.00 23.13 231 HIS A N 1
ATOM 1665 C CA . HIS A 1 231 ? 27.837 39.470 11.752 1.00 21.16 231 HIS A CA 1
ATOM 1666 C C . HIS A 1 231 ? 29.157 40.215 11.628 1.00 27.40 231 HIS A C 1
ATOM 1667 O O . HIS A 1 231 ? 29.767 40.210 10.558 1.00 25.69 231 HIS A O 1
ATOM 1674 N N . TYR A 1 232 ? 29.596 40.852 12.718 1.00 24.00 232 TYR A N 1
ATOM 1675 C CA . TYR A 1 232 ? 30.826 41.646 12.698 1.00 27.87 232 TYR A CA 1
ATOM 1676 C C . TYR A 1 232 ? 32.048 40.784 13.003 1.00 27.49 232 TYR A C 1
ATOM 1677 O O . TYR A 1 232 ? 32.830 41.042 13.922 1.00 30.35 232 TYR A O 1
ATOM 1686 N N . SER A 1 233 ? 32.209 39.756 12.181 1.00 27.81 233 SER A N 1
ATOM 1687 C CA . SER A 1 233 ? 33.312 38.835 12.348 1.00 31.42 233 SER A CA 1
ATOM 1688 C C . SER A 1 233 ? 34.638 39.546 12.090 1.00 33.09 233 SER A C 1
ATOM 1689 O O . SER A 1 233 ? 34.694 40.653 11.534 1.00 35.50 233 SER A O 1
ATOM 1692 N N . SER A 1 234 ? 35.714 38.885 12.514 1.00 33.06 234 SER A N 1
ATOM 1693 C CA . SER A 1 234 ? 37.071 39.411 12.431 1.00 37.35 234 SER A CA 1
ATOM 1694 C C . SER A 1 234 ? 37.253 40.621 13.342 1.00 34.29 234 SER A C 1
ATOM 1695 O O . SER A 1 234 ? 36.360 40.970 14.124 1.00 34.47 234 SER A O 1
ATOM 1698 N N . ASN A 1 235 ? 38.413 41.250 13.273 1.00 38.95 235 ASN A N 1
ATOM 1699 C CA . ASN A 1 235 ? 38.817 42.203 14.292 1.00 43.38 235 ASN A CA 1
ATOM 1700 C C . ASN A 1 235 ? 39.314 43.490 13.654 1.00 44.23 235 ASN A C 1
ATOM 1701 O O . ASN A 1 235 ? 39.639 43.516 12.463 1.00 42.55 235 ASN A O 1
ATOM 1706 N N . PRO A 1 236 ? 39.323 44.603 14.408 1.00 40.91 236 PRO A N 1
ATOM 1707 C CA . PRO A 1 236 ? 38.809 44.734 15.777 1.00 40.39 236 PRO A CA 1
ATOM 1708 C C . PRO A 1 236 ? 37.289 44.722 15.785 1.00 38.00 236 PRO A C 1
ATOM 1709 O O . PRO A 1 236 ? 36.687 45.050 14.761 1.00 35.69 236 PRO A O 1
ATOM 1713 N N . LYS A 1 237 ? 36.679 44.323 16.897 1.00 37.61 237 LYS A N 1
ATOM 1714 C CA . LYS A 1 237 ? 35.235 44.448 17.006 1.00 38.10 237 LYS A CA 1
ATOM 1715 C C . LYS A 1 237 ? 34.855 45.929 17.066 1.00 36.67 237 LYS A C 1
ATOM 1716 O O . LYS A 1 237 ? 35.656 46.761 17.492 1.00 39.54 237 LYS A O 1
ATOM 1722 N N . PRO A 1 238 ? 33.646 46.286 16.613 1.00 35.46 238 PRO A N 1
ATOM 1723 C CA . PRO A 1 238 ? 33.331 47.719 16.455 1.00 41.21 238 PRO A CA 1
ATOM 1724 C C . PRO A 1 238 ? 33.467 48.499 17.743 1.00 43.19 238 PRO A C 1
ATOM 1725 O O . PRO A 1 238 ? 33.955 49.637 17.734 1.00 46.86 238 PRO A O 1
ATOM 1729 N N . TRP A 1 239 ? 33.068 47.906 18.866 1.00 42.75 239 TRP A N 1
ATOM 1730 C CA . TRP A 1 239 ? 33.260 48.559 20.154 1.00 48.00 239 TRP A CA 1
ATOM 1731 C C . TRP A 1 239 ? 34.725 48.630 20.576 1.00 52.71 239 TRP A C 1
ATOM 1732 O O . TRP A 1 239 ? 35.030 49.330 21.546 1.00 59.18 239 TRP A O 1
ATOM 1743 N N . GLU A 1 240 ? 35.630 47.923 19.890 1.00 54.73 240 GLU A N 1
ATOM 1744 C CA . GLU A 1 240 ? 37.058 47.987 20.188 1.00 55.70 240 GLU A CA 1
ATOM 1745 C C . GLU A 1 240 ? 37.767 49.103 19.437 1.00 58.25 240 GLU A C 1
ATOM 1746 O O . GLU A 1 240 ? 38.900 49.445 19.793 1.00 72.51 240 GLU A O 1
ATOM 1752 N N . ASP A 1 241 ? 37.141 49.671 18.413 1.00 57.94 241 ASP A N 1
ATOM 1753 C CA . ASP A 1 241 ? 37.767 50.751 17.652 1.00 65.70 241 ASP A CA 1
ATOM 1754 C C . ASP A 1 241 ? 36.737 51.563 16.873 1.00 57.22 241 ASP A C 1
ATOM 1755 O O . ASP A 1 241 ? 36.310 52.628 17.325 1.00 67.73 241 ASP A O 1
ATOM 1760 N N . LYS A 1 245 ? 35.782 53.497 10.753 1.00 64.09 245 LYS A N 1
ATOM 1761 C CA . LYS A 1 245 ? 34.483 54.080 10.442 1.00 63.77 245 LYS A CA 1
ATOM 1762 C C . LYS A 1 245 ? 33.915 53.607 9.096 1.00 54.61 245 LYS A C 1
ATOM 1763 O O . LYS A 1 245 ? 33.386 54.410 8.321 1.00 51.39 245 LYS A O 1
ATOM 1769 N N . GLY A 1 246 ? 34.027 52.308 8.820 1.00 45.30 246 GLY A N 1
ATOM 1770 C CA . GLY A 1 246 ? 33.368 51.743 7.659 1.00 46.84 246 GLY A CA 1
ATOM 1771 C C . GLY A 1 246 ? 31.856 51.806 7.785 1.00 48.10 246 GLY A C 1
ATOM 1772 O O . GLY A 1 246 ? 31.312 52.014 8.866 1.00 45.31 246 GLY A O 1
ATOM 1773 N N . ASP A 1 247 ? 31.163 51.633 6.653 1.00 40.86 247 ASP A N 1
ATOM 1774 C CA . ASP A 1 247 ? 29.706 51.783 6.652 1.00 43.27 247 ASP A CA 1
ATOM 1775 C C . ASP A 1 247 ? 29.045 50.817 7.621 1.00 35.37 247 ASP A C 1
ATOM 1776 O O . ASP A 1 247 ? 28.098 51.183 8.330 1.00 36.80 247 ASP A O 1
ATOM 1781 N N . LEU A 1 248 ? 29.504 49.566 7.647 1.00 31.42 248 LEU A N 1
ATOM 1782 C CA . LEU A 1 248 ? 28.871 48.608 8.542 1.00 29.75 248 LEU A CA 1
ATOM 1783 C C . LEU A 1 248 ? 29.142 48.961 9.998 1.00 32.07 248 LEU A C 1
ATOM 1784 O O . LEU A 1 248 ? 28.272 48.787 10.861 1.00 32.25 248 LEU A O 1
ATOM 1789 N N . GLU A 1 249 ? 30.331 49.479 10.294 1.00 31.47 249 GLU A N 1
ATOM 1790 C CA . GLU A 1 249 ? 30.636 49.845 11.670 1.00 37.87 249 GLU A CA 1
ATOM 1791 C C . GLU A 1 249 ? 29.797 51.037 12.121 1.00 41.52 249 GLU A C 1
ATOM 1792 O O . GLU A 1 249 ? 29.365 51.096 13.279 1.00 37.00 249 GLU A O 1
ATOM 1798 N N . ILE A 1 250 ? 29.539 51.986 11.216 1.00 37.48 250 ILE A N 1
ATOM 1799 C CA . ILE A 1 250 ? 28.608 53.072 11.516 1.00 37.64 250 ILE A CA 1
ATOM 1800 C C . ILE A 1 250 ? 27.239 52.514 11.880 1.00 36.74 250 ILE A C 1
ATOM 1801 O O . ILE A 1 250 ? 26.576 53.001 12.809 1.00 38.39 250 ILE A O 1
ATOM 1806 N N . LEU A 1 251 ? 26.793 51.489 11.154 1.00 32.68 251 LEU A N 1
ATOM 1807 C CA . LEU A 1 251 ? 25.509 50.869 11.451 1.00 31.88 251 LEU A CA 1
ATOM 1808 C C . LEU A 1 251 ? 25.510 50.234 12.838 1.00 31.08 251 LEU A C 1
ATOM 1809 O O . LEU A 1 251 ? 24.515 50.327 13.573 1.00 33.72 251 LEU A O 1
ATOM 1814 N N . TRP A 1 252 ? 26.611 49.576 13.216 1.00 31.81 252 TRP A N 1
ATOM 1815 C CA . TRP A 1 252 ? 26.670 48.976 14.549 1.00 31.53 252 TRP A CA 1
ATOM 1816 C C . TRP A 1 252 ? 26.569 50.056 15.615 1.00 29.79 252 TRP A C 1
ATOM 1817 O O . TRP A 1 252 ? 25.801 49.936 16.575 1.00 31.97 252 TRP A O 1
ATOM 1828 N N . TRP A 1 253 ? 27.323 51.137 15.449 1.00 31.09 253 TRP A N 1
ATOM 1829 C CA . TRP A 1 253 ? 27.267 52.196 16.451 1.00 32.65 253 TRP A CA 1
ATOM 1830 C C . TRP A 1 253 ? 25.897 52.865 16.498 1.00 37.10 253 TRP A C 1
ATOM 1831 O O . TRP A 1 253 ? 25.456 53.282 17.576 1.00 38.21 253 TRP A O 1
ATOM 1842 N N . GLN A 1 254 ? 25.219 52.995 15.352 1.00 36.65 254 GLN A N 1
ATOM 1843 C CA . GLN A 1 254 ? 23.838 53.476 15.365 1.00 40.39 254 GLN A CA 1
ATOM 1844 C C . GLN A 1 254 ? 22.978 52.609 16.275 1.00 36.31 254 GLN A C 1
ATOM 1845 O O . GLN A 1 254 ? 22.230 53.121 17.112 1.00 34.30 254 GLN A O 1
ATOM 1851 N N . MET A 1 255 ? 23.090 51.285 16.136 1.00 31.61 255 MET A N 1
ATOM 1852 C CA . MET A 1 255 ? 22.290 50.372 16.951 1.00 31.02 255 MET A CA 1
ATOM 1853 C C . MET A 1 255 ? 22.673 50.470 18.425 1.00 32.60 255 MET A C 1
ATOM 1854 O O . MET A 1 255 ? 21.803 50.541 19.308 1.00 32.11 255 MET A O 1
ATOM 1859 N N . TYR A 1 256 ? 23.974 50.485 18.710 1.00 32.67 256 TYR A N 1
ATOM 1860 C CA . TYR A 1 256 ? 24.433 50.510 20.095 1.00 36.73 256 TYR A CA 1
ATO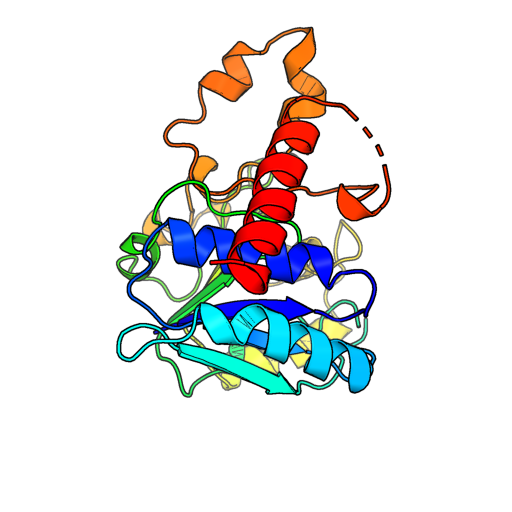M 1861 C C . TYR A 1 256 ? 24.034 51.804 20.786 1.00 33.88 256 TYR A C 1
ATOM 1862 O O . TYR A 1 256 ? 23.517 51.788 21.909 1.00 34.78 256 TYR A O 1
ATOM 1871 N N . THR A 1 257 ? 24.284 52.941 20.143 1.00 33.92 257 THR A N 1
ATOM 1872 C CA . THR A 1 257 ? 23.997 54.201 20.822 1.00 35.92 257 THR A CA 1
ATOM 1873 C C . THR A 1 257 ? 22.500 54.406 21.015 1.00 42.54 257 THR A C 1
ATOM 1874 O O . THR A 1 257 ? 22.084 54.958 22.040 1.00 42.03 257 THR A O 1
ATOM 1878 N N . GLU A 1 258 ? 21.672 53.951 20.069 1.00 36.89 258 GLU A N 1
ATOM 1879 C CA . GLU A 1 258 ? 20.233 54.010 20.302 1.00 37.91 258 GLU A CA 1
ATOM 1880 C C . GLU A 1 258 ? 19.837 53.109 21.461 1.00 37.07 258 GLU A C 1
ATOM 1881 O O . GLU A 1 258 ? 18.946 53.454 22.247 1.00 39.06 258 GLU A O 1
ATOM 1887 N N . SER A 1 259 ? 20.485 51.949 21.570 1.00 34.22 259 SER A N 1
ATOM 1888 C CA . SER A 1 259 ? 20.191 51.030 22.664 1.00 33.54 259 SER A CA 1
ATOM 1889 C C . SER A 1 259 ? 20.492 51.676 24.008 1.00 38.92 259 SER A C 1
ATOM 1890 O O . SER A 1 259 ? 19.712 51.543 24.956 1.00 38.39 259 SER A O 1
ATOM 1893 N N . ARG A 1 260 ? 21.610 52.400 24.101 1.00 38.52 260 ARG A N 1
ATOM 1894 C CA . ARG A 1 260 ? 21.962 53.042 25.362 1.00 38.28 260 ARG A CA 1
ATOM 1895 C C . ARG A 1 260 ? 20.982 54.153 25.680 1.00 38.37 260 ARG A C 1
ATOM 1896 O O . ARG A 1 260 ? 20.586 54.333 26.836 1.00 39.47 260 ARG A O 1
ATOM 1904 N N . CYS A 1 261 ? 20.577 54.897 24.650 1.00 46.62 261 CYS A N 1
ATOM 1905 C CA . CYS A 1 261 ? 19.597 55.961 24.806 1.00 46.08 261 CYS A CA 1
ATOM 1906 C C . CYS A 1 261 ? 18.266 55.416 25.316 1.00 44.16 261 CYS A C 1
ATOM 1907 O O . CYS A 1 261 ? 17.685 55.952 26.267 1.00 43.04 261 CYS A O 1
ATOM 1910 N N . MET A 1 262 ? 17.764 54.347 24.693 1.00 42.42 262 MET A N 1
ATOM 1911 C CA . MET A 1 262 ? 16.462 53.814 25.085 1.00 39.36 262 MET A CA 1
ATOM 1912 C C . MET A 1 262 ? 16.531 53.110 26.431 1.00 38.38 262 MET A C 1
ATOM 1913 O O . MET A 1 262 ? 15.588 53.194 27.225 1.00 39.43 262 MET A O 1
ATOM 1918 N N . SER A 1 263 ? 17.633 52.413 26.713 1.00 39.19 263 SER A N 1
ATOM 1919 C CA . SER A 1 263 ? 17.752 51.749 28.008 1.00 39.98 263 SER A CA 1
ATOM 1920 C C . SER A 1 263 ? 17.773 52.767 29.142 1.00 42.88 263 SER A C 1
ATOM 1921 O O . SER A 1 263 ? 17.140 52.562 30.186 1.00 41.25 263 SER A O 1
ATOM 1924 N N . PHE A 1 264 ? 18.477 53.883 28.948 1.00 40.57 264 PHE A N 1
ATOM 1925 C CA . PHE A 1 264 ? 18.641 54.858 30.022 1.00 43.41 264 PHE A CA 1
ATOM 1926 C C . PHE A 1 264 ? 17.532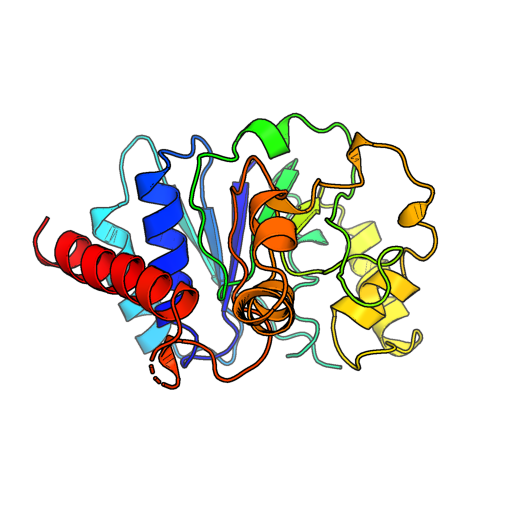 55.895 30.062 1.00 43.66 264 PHE A C 1
ATOM 1927 O O . PHE A 1 264 ? 17.195 56.386 31.148 1.00 45.37 264 PHE A O 1
ATOM 1935 N N . LEU A 1 265 ? 16.941 56.232 28.915 1.00 43.04 265 LEU A N 1
ATOM 1936 C CA . LEU A 1 265 ? 15.960 57.304 28.856 1.00 44.64 265 LEU A CA 1
ATOM 1937 C C . LEU A 1 265 ? 14.553 56.868 28.479 1.00 44.28 265 LEU A C 1
ATOM 1938 O O . LEU A 1 265 ? 13.610 57.609 28.775 1.00 45.96 265 LEU A O 1
ATOM 1943 N N . GLY A 1 266 ? 14.383 55.712 27.832 1.00 42.63 266 GLY A N 1
ATOM 1944 C CA . GLY A 1 266 ? 13.116 55.345 27.215 1.00 49.17 266 GLY A CA 1
ATOM 1945 C C . GLY A 1 266 ? 12.034 54.855 28.162 1.00 43.84 266 GLY A C 1
ATOM 1946 O O . GLY A 1 266 ? 12.310 54.613 29.334 1.00 46.87 266 GLY A O 1
#

Nearest PDB structures (foldseek):
  6mw5-assembly1_A  TM=1.004E+00  e=2.519E-50  Globisporangium ultimum
  3t7n-assembly1_A  TM=8.289E-01  e=9.024E-22  Homo sapiens
  1zct-assembly1_A  TM=8.469E-01  e=1.993E-21  Oryctolagus cuniculus
  3u2x-assembly1_A  TM=8.537E-01  e=5.283E-21  Homo sapiens
  3t7n-assembly1_B  TM=8.199E-01  e=3.053E-21  Homo sapiens

Organism: Globisporangium ultimum (strain ATCC 200006 / CBS 805.95 / DAOM BR144) (NCBI:txid431595)

Secondary structure (DSSP, 8-state):
-EEEEEE-SGGGHHHHHHHHHHHHHTT-SS-EEEEEETTS-HHHHHHHHHHHGGG-BTTB-EEEEEE------TTGGGGGGG-TTSS-EEEE-TTEEE-S--GGGGG---SEEEEEPSSSTTSEEEEEEEE---HHHHHHHHHHTTT---TTSSHHHHHHHHSTTGGGS-GGGB--GGGSEEHHHHHHHTTT-HHHHHT--S--EEE--SSS-GGG---HHHHHHHHHHHHHHHHHHH-

Radius of gyration: 17.07 Å; Cα contacts (8 Å, |Δi|>4): 450; chains: 1; bounding box: 37×44×45 Å

Foldseek 3Di:
DEEEEEDEELLLLLLQLLALLLQLVQVEQHEYEYEYEPRYDPVSVVVSCLLCVVSDDPRYDYYYHYFYQQPLVQQSVLCVLAPQVDQKYWYAYSLKHFNHHDNCLVVQPDQWAFEADVVPRLAGDPRIMIHGHDVVVSVVLSVCSPPQDAPVRGPSRSVCSVVVCQSVDDPSRYDQCLRPVECVVVVVQVVPHVVVVVVRPPNTMYGDDDDDRLSVDDDPVSVVSVVSSVVSSCVSVPD